Protein AF-A0A395JFG6-F1 (afdb_monomer_lite)

Sequence (184 aa):
MYKLLLFLLVIPVKSYACDVNIGRDQKEILIYMLRVDSEFSNDLHNRFWLPTKNCSFEERTSWSQQLLSTVPLNLEGQKAQWLSIRKSLEDRKIIFDPSYDKYLMKRAESLKSRGLPVDRLDKEKERLTDLIQSSLASEPIEISGKGVVIDMSIVDQVLNGIEASGKRLKMLLSPPKSLYAKGT

Structure (mmCIF, N/CA/C/O backbone):
data_AF-A0A395JFG6-F1
#
_entry.id   AF-A0A395JFG6-F1
#
loop_
_atom_site.group_PDB
_atom_site.id
_atom_site.type_symbol
_atom_site.label_atom_id
_atom_site.label_alt_id
_atom_site.label_comp_id
_atom_site.label_asym_id
_atom_site.label_entity_id
_atom_site.label_seq_id
_atom_site.pdbx_PDB_ins_code
_atom_site.Cartn_x
_atom_site.Cartn_y
_atom_site.Cartn_z
_atom_site.occupancy
_atom_site.B_iso_or_equiv
_atom_site.auth_seq_id
_atom_site.auth_comp_id
_atom_site.auth_asym_id
_atom_site.auth_atom_id
_atom_site.pdbx_PDB_model_num
ATOM 1 N N . MET A 1 1 ? -18.354 -9.383 -3.769 1.00 36.62 1 MET A N 1
ATOM 2 C CA . MET A 1 1 ? -16.957 -9.411 -3.289 1.00 36.62 1 MET A CA 1
ATOM 3 C C . MET A 1 1 ? -16.385 -8.002 -3.410 1.00 36.62 1 MET A C 1
ATOM 5 O O . MET A 1 1 ? -16.459 -7.424 -4.489 1.00 36.62 1 MET A O 1
ATOM 9 N N . TYR A 1 2 ? -15.995 -7.386 -2.295 1.00 38.34 2 TYR A N 1
ATOM 10 C CA . TYR A 1 2 ? -15.809 -5.935 -2.179 1.00 38.34 2 TYR A CA 1
ATOM 11 C C . TYR A 1 2 ? -14.494 -5.445 -2.816 1.00 38.34 2 TYR A C 1
ATOM 13 O O . TYR A 1 2 ? -13.425 -5.996 -2.568 1.00 38.34 2 TYR A O 1
ATOM 21 N N . LYS A 1 3 ? -14.571 -4.380 -3.630 1.00 43.00 3 LYS A N 1
ATOM 22 C CA . LYS A 1 3 ? -13.437 -3.681 -4.270 1.00 43.00 3 LYS A CA 1
ATOM 23 C C . LYS A 1 3 ? -12.713 -2.760 -3.266 1.00 43.00 3 LYS A C 1
ATOM 25 O O . LYS A 1 3 ? -12.632 -1.557 -3.488 1.00 43.00 3 LYS A O 1
ATOM 30 N N . LEU A 1 4 ? -12.229 -3.295 -2.145 1.00 42.59 4 LEU A N 1
ATOM 31 C CA . LEU A 1 4 ? -11.695 -2.481 -1.038 1.00 42.59 4 LEU A CA 1
ATOM 32 C C . LEU A 1 4 ? -10.228 -2.020 -1.211 1.00 42.59 4 LEU A C 1
ATOM 34 O O . LEU A 1 4 ? -9.718 -1.280 -0.381 1.00 42.59 4 LEU A O 1
ATOM 38 N N . LEU A 1 5 ? -9.541 -2.419 -2.287 1.00 45.38 5 LEU A N 1
ATOM 39 C CA . LEU A 1 5 ? -8.084 -2.243 -2.456 1.00 45.38 5 LEU A CA 1
ATOM 40 C C . LEU A 1 5 ? -7.649 -1.019 -3.288 1.00 45.38 5 LEU A C 1
ATOM 42 O O . LEU A 1 5 ? -6.491 -0.906 -3.679 1.00 45.38 5 LEU A O 1
ATOM 46 N N . LEU A 1 6 ? -8.558 -0.088 -3.581 1.00 42.97 6 LEU A N 1
ATOM 47 C CA . LEU A 1 6 ? -8.333 0.978 -4.565 1.00 42.97 6 LEU A CA 1
ATOM 48 C C . LEU A 1 6 ? -8.320 2.378 -3.949 1.00 42.97 6 LEU A C 1
ATOM 50 O O . LEU A 1 6 ? -9.017 3.277 -4.402 1.00 42.97 6 LEU A O 1
ATOM 54 N N . PHE A 1 7 ? -7.465 2.592 -2.953 1.00 41.38 7 PHE A N 1
ATOM 55 C CA . PHE A 1 7 ? -7.060 3.943 -2.585 1.00 41.38 7 PHE A CA 1
ATOM 56 C C . PHE A 1 7 ? -5.528 4.026 -2.557 1.00 41.38 7 PHE A C 1
ATOM 58 O O . PHE A 1 7 ? -4.861 3.269 -1.860 1.00 41.38 7 PHE A O 1
ATOM 65 N N . LEU A 1 8 ? -4.987 4.972 -3.336 1.00 38.06 8 LEU A N 1
ATOM 66 C CA . LEU A 1 8 ? -3.601 5.473 -3.298 1.00 38.06 8 LEU A CA 1
ATOM 67 C C . LEU A 1 8 ? -2.521 4.719 -4.102 1.00 38.06 8 LEU A C 1
ATOM 69 O O . LEU A 1 8 ? -1.475 4.356 -3.572 1.00 38.06 8 LEU A O 1
ATOM 73 N N . LEU A 1 9 ? -2.666 4.646 -5.429 1.00 39.38 9 LEU A N 1
ATOM 74 C CA . LEU A 1 9 ? -1.493 4.577 -6.318 1.00 39.38 9 LEU A CA 1
ATOM 75 C C . LEU A 1 9 ? -1.485 5.740 -7.303 1.00 39.38 9 LEU A C 1
ATOM 77 O O . LEU A 1 9 ? -1.810 5.606 -8.479 1.00 39.38 9 LEU A O 1
ATOM 81 N N . VAL A 1 10 ? -1.052 6.901 -6.817 1.00 34.56 10 VAL A N 1
ATOM 82 C CA . VAL A 1 10 ? -0.480 7.922 -7.695 1.00 34.56 10 VAL A CA 1
ATOM 83 C C . VAL A 1 10 ? 1.017 7.627 -7.749 1.00 34.56 10 VAL A C 1
ATOM 85 O O . VAL A 1 10 ? 1.737 7.891 -6.787 1.00 34.56 10 VAL A O 1
ATOM 88 N N . ILE A 1 11 ? 1.475 7.024 -8.848 1.00 40.12 11 ILE A N 1
ATOM 89 C CA . ILE A 1 11 ? 2.898 6.826 -9.156 1.00 40.12 1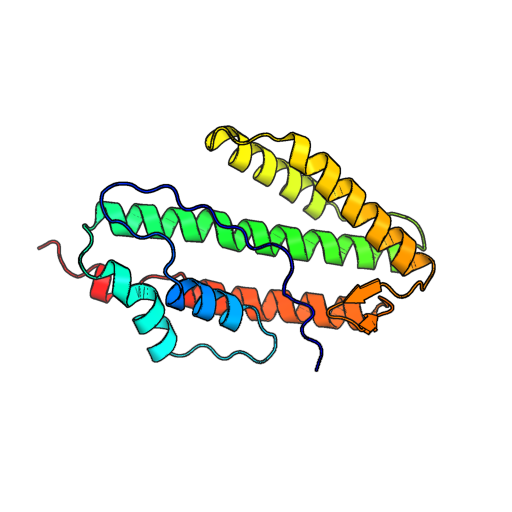1 ILE A CA 1
ATOM 90 C C . ILE A 1 11 ? 3.269 7.866 -10.221 1.00 40.12 11 ILE A C 1
ATOM 92 O O . ILE A 1 11 ? 3.025 7.629 -11.405 1.00 40.12 11 ILE A O 1
ATOM 96 N N . PRO A 1 12 ? 3.823 9.036 -9.855 1.00 34.25 12 PRO A N 1
ATOM 97 C CA . PRO A 1 12 ? 4.445 9.906 -10.840 1.00 34.25 12 PRO A CA 1
ATOM 98 C C . PRO A 1 12 ? 5.799 9.289 -11.204 1.00 34.25 12 PRO A C 1
ATOM 100 O O . PRO A 1 12 ? 6.691 9.253 -10.356 1.00 34.25 12 PRO A O 1
ATOM 103 N N . VAL A 1 13 ? 5.937 8.786 -12.429 1.00 36.50 13 VAL A N 1
ATOM 104 C CA . VAL A 1 13 ? 7.219 8.366 -13.019 1.00 36.50 13 VAL A CA 1
ATOM 105 C C . VAL A 1 13 ? 7.768 9.588 -13.754 1.00 36.50 13 VAL A C 1
ATOM 107 O O . VAL A 1 13 ? 7.080 10.139 -14.611 1.00 36.50 13 VAL A O 1
ATOM 110 N N . LYS A 1 14 ? 8.948 10.086 -13.363 1.00 34.91 14 LYS A N 1
ATOM 111 C CA . LYS A 1 14 ? 9.586 11.227 -14.043 1.00 34.91 14 LYS A CA 1
ATOM 112 C C . LYS A 1 14 ? 10.411 10.689 -15.216 1.00 34.91 14 LYS A C 1
ATOM 114 O O . LYS A 1 14 ? 11.211 9.773 -15.034 1.00 34.91 14 LYS A O 1
ATOM 119 N N . SER A 1 15 ? 10.159 11.257 -16.394 1.00 32.97 15 SER A N 1
ATOM 120 C CA . SER A 1 15 ? 10.703 10.852 -17.693 1.00 32.97 15 SER A CA 1
ATOM 121 C C . SER A 1 15 ? 12.187 11.192 -17.835 1.00 32.97 15 SER A C 1
ATOM 123 O O . SER A 1 15 ? 12.592 12.323 -17.566 1.00 32.97 15 SER A O 1
ATOM 125 N N . TYR A 1 16 ? 12.963 10.218 -18.312 1.00 36.09 16 TYR A N 1
ATOM 126 C CA . TYR A 1 16 ? 14.215 10.446 -19.025 1.00 36.09 16 TYR A CA 1
ATOM 127 C C . TYR A 1 16 ? 14.198 9.566 -20.290 1.00 36.09 16 TYR A C 1
ATOM 129 O O . TYR A 1 16 ? 14.091 8.347 -20.190 1.00 36.09 16 TYR A O 1
ATOM 137 N N . ALA A 1 17 ? 14.240 10.230 -21.452 1.00 40.28 17 ALA A N 1
ATOM 138 C CA . ALA A 1 17 ? 14.558 9.770 -22.818 1.00 40.28 17 ALA A CA 1
ATOM 139 C C . ALA A 1 17 ? 13.777 8.603 -23.485 1.00 40.28 17 ALA A C 1
ATOM 141 O O . ALA A 1 17 ? 13.758 8.533 -24.712 1.00 40.28 17 ALA A O 1
ATOM 142 N N . CYS A 1 18 ? 12.974 7.831 -22.756 1.00 43.66 18 CYS A N 1
ATOM 143 C CA . CYS A 1 18 ? 11.893 7.005 -23.304 1.00 43.66 18 CYS A CA 1
ATOM 144 C C . CYS A 1 18 ? 10.598 7.517 -22.654 1.00 43.66 18 CYS A C 1
ATOM 146 O O . CYS A 1 18 ? 10.537 7.600 -21.426 1.00 43.66 18 CYS A O 1
ATOM 148 N N . ASP A 1 19 ? 9.579 7.907 -23.428 1.00 43.94 19 ASP A N 1
ATOM 149 C CA . ASP A 1 19 ? 8.314 8.464 -22.906 1.00 43.94 19 ASP A CA 1
ATOM 150 C C . ASP A 1 19 ? 7.438 7.370 -22.258 1.00 43.94 19 ASP A C 1
ATOM 152 O O . ASP A 1 19 ? 6.279 7.148 -22.600 1.00 43.94 19 ASP A O 1
ATOM 156 N N . VAL A 1 20 ? 8.015 6.619 -21.317 1.00 49.66 20 VAL A N 1
ATOM 157 C CA . VAL A 1 20 ? 7.346 5.584 -20.530 1.00 49.66 20 VAL A CA 1
ATOM 158 C C . VAL A 1 20 ? 6.734 6.245 -19.299 1.00 49.66 20 VAL A C 1
ATOM 160 O O . VAL A 1 20 ? 7.018 5.906 -18.147 1.00 49.66 20 VAL A O 1
ATOM 163 N N . ASN A 1 21 ? 5.828 7.193 -19.541 1.00 56.88 21 ASN A N 1
ATOM 164 C CA . ASN A 1 21 ? 4.702 7.323 -18.628 1.00 56.88 21 ASN A CA 1
ATOM 165 C C . ASN A 1 21 ? 4.066 5.936 -18.523 1.00 56.88 21 ASN A C 1
ATOM 167 O O . ASN A 1 21 ? 3.864 5.299 -19.554 1.00 56.88 21 ASN A O 1
ATOM 171 N N . ILE A 1 22 ? 3.766 5.451 -17.307 1.00 63.84 22 ILE A N 1
ATOM 172 C CA . ILE A 1 22 ? 3.031 4.186 -17.159 1.00 63.84 22 ILE A CA 1
ATOM 1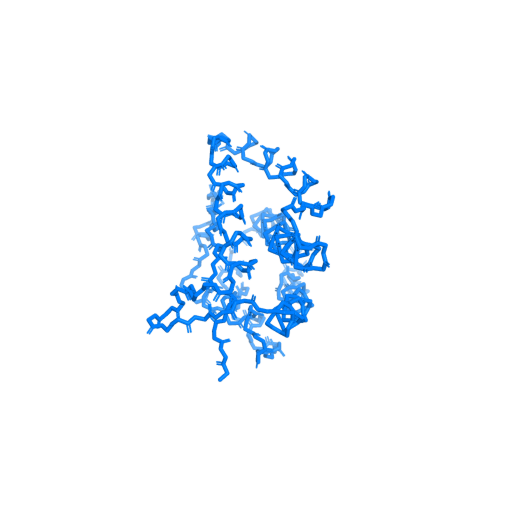73 C C . ILE A 1 22 ? 1.771 4.322 -18.017 1.00 63.84 22 ILE A C 1
ATOM 175 O O . ILE A 1 22 ? 0.881 5.127 -17.701 1.00 63.84 22 ILE A O 1
ATOM 179 N N . GLY A 1 23 ? 1.753 3.587 -19.131 1.00 69.62 23 GLY A N 1
ATOM 180 C CA . GLY A 1 23 ? 0.690 3.659 -20.116 1.00 69.62 23 GLY A CA 1
ATOM 181 C C . GLY A 1 23 ? -0.622 3.238 -19.475 1.00 69.62 23 GLY A C 1
ATOM 182 O O . GLY A 1 23 ? -0.632 2.601 -18.416 1.00 69.62 23 GLY A O 1
ATOM 183 N N . ARG A 1 24 ? -1.745 3.584 -20.105 1.00 75.94 24 ARG A N 1
ATOM 184 C CA . ARG A 1 24 ? -3.066 3.172 -19.618 1.00 75.94 24 ARG A CA 1
ATOM 185 C C . ARG A 1 24 ? -3.104 1.666 -19.330 1.00 75.94 24 ARG A C 1
ATOM 187 O O . ARG A 1 24 ? -3.430 1.283 -18.213 1.00 75.94 24 ARG A O 1
ATOM 194 N N . ASP A 1 25 ? -2.631 0.854 -20.268 1.00 80.25 25 ASP A N 1
ATOM 195 C CA . ASP A 1 25 ? -2.586 -0.604 -20.142 1.00 80.25 25 ASP A CA 1
ATOM 196 C C . ASP A 1 25 ? -1.710 -1.074 -18.973 1.00 80.25 25 ASP A C 1
ATOM 198 O O . ASP A 1 25 ? -2.104 -1.946 -18.205 1.00 80.25 25 ASP A O 1
ATOM 202 N N . GLN A 1 26 ? -0.536 -0.469 -18.773 1.00 83.12 26 GLN A N 1
ATOM 203 C CA . GLN A 1 26 ? 0.345 -0.814 -17.652 1.00 83.12 26 GLN A CA 1
ATOM 204 C C . GLN A 1 26 ? -0.278 -0.426 -16.302 1.00 83.12 26 GLN A C 1
ATOM 206 O O . GLN A 1 26 ? -0.147 -1.172 -15.330 1.00 83.12 26 GLN A O 1
ATOM 211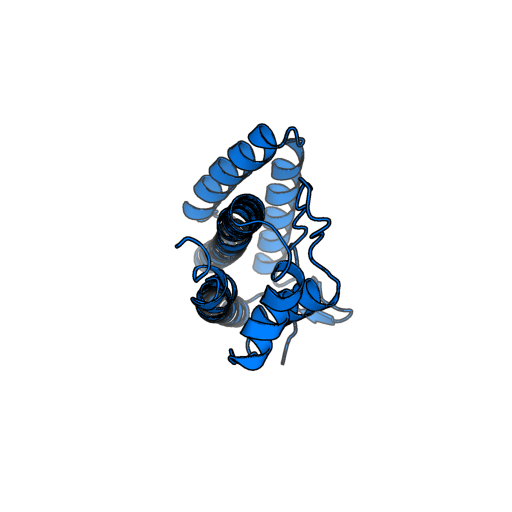 N N . LYS A 1 27 ? -0.994 0.708 -16.234 1.00 80.62 27 LYS A N 1
ATOM 212 C CA . LYS A 1 27 ? -1.765 1.108 -15.045 1.00 80.62 27 LYS A CA 1
ATOM 213 C C . LYS A 1 27 ? -2.913 0.140 -14.789 1.00 80.62 27 LYS A C 1
ATOM 215 O O . LYS A 1 27 ? -3.120 -0.251 -13.646 1.00 80.62 27 LYS A O 1
ATOM 220 N N . GLU A 1 28 ? -3.633 -0.264 -15.830 1.00 84.12 28 GLU A N 1
ATOM 221 C CA . GLU A 1 28 ? -4.728 -1.230 -15.726 1.00 84.12 28 GLU A CA 1
ATOM 222 C C . GLU A 1 28 ? -4.226 -2.597 -15.245 1.00 84.12 28 GLU A C 1
ATOM 224 O O . GLU A 1 28 ? -4.843 -3.181 -14.357 1.00 84.12 28 GLU A O 1
ATOM 229 N N . ILE A 1 29 ? -3.068 -3.063 -15.729 1.00 88.75 29 ILE A N 1
ATOM 230 C CA . ILE A 1 29 ? -2.434 -4.304 -15.256 1.00 88.75 29 ILE A CA 1
ATOM 231 C C . ILE A 1 29 ? -1.987 -4.176 -13.790 1.00 88.75 29 ILE A C 1
ATOM 233 O O . ILE A 1 29 ? -2.240 -5.085 -13.000 1.00 88.75 29 ILE A O 1
ATOM 237 N N . LEU A 1 30 ? -1.386 -3.048 -13.389 1.00 85.25 30 LEU A N 1
ATOM 238 C CA . LEU A 1 30 ? -1.035 -2.797 -11.982 1.00 85.25 30 LEU A CA 1
ATOM 239 C C . LEU A 1 30 ? -2.273 -2.801 -11.080 1.00 85.25 30 LEU A C 1
ATOM 241 O O . LEU A 1 30 ? -2.270 -3.455 -10.041 1.00 85.25 30 LEU A O 1
ATOM 245 N N . ILE A 1 31 ? -3.342 -2.112 -11.490 1.00 82.56 31 ILE A N 1
ATOM 246 C CA . ILE A 1 31 ? -4.615 -2.079 -10.760 1.00 82.56 31 ILE A CA 1
ATOM 247 C C . ILE A 1 31 ? -5.240 -3.473 -10.694 1.00 82.56 31 ILE A C 1
ATOM 249 O O . ILE A 1 31 ? -5.794 -3.851 -9.663 1.00 82.56 31 ILE A O 1
ATOM 253 N N . TYR A 1 32 ? -5.155 -4.245 -11.777 1.00 84.94 32 TYR A N 1
ATOM 254 C CA . TYR A 1 32 ? -5.633 -5.618 -11.808 1.00 84.94 32 TYR A CA 1
ATOM 255 C C . TYR A 1 32 ? -4.868 -6.490 -10.800 1.00 84.94 32 TYR A C 1
ATOM 257 O O . TYR A 1 32 ? -5.519 -7.140 -9.990 1.00 84.94 32 TYR A O 1
ATOM 265 N N . MET A 1 33 ? -3.531 -6.416 -10.739 1.00 87.44 33 MET A N 1
ATOM 266 C CA . MET A 1 33 ? -2.705 -7.185 -9.783 1.00 87.44 33 MET A CA 1
ATOM 267 C C . MET A 1 33 ? -2.978 -6.888 -8.299 1.00 87.44 33 MET A C 1
ATOM 269 O O . MET A 1 33 ? -2.643 -7.707 -7.436 1.00 87.44 33 MET A O 1
ATOM 273 N N . LEU A 1 34 ? -3.576 -5.732 -7.995 1.00 81.69 34 LEU A N 1
ATOM 274 C CA . LEU A 1 34 ? -3.982 -5.344 -6.639 1.00 81.69 34 LEU A CA 1
ATOM 275 C C . LEU A 1 34 ? -5.318 -5.947 -6.210 1.00 81.69 34 LEU A C 1
ATOM 277 O O . LEU A 1 34 ? -5.698 -5.817 -5.051 1.00 81.69 34 LEU A O 1
ATOM 281 N N . ARG A 1 35 ? -6.075 -6.563 -7.121 1.00 79.31 35 ARG A N 1
ATOM 282 C CA . ARG A 1 35 ? -7.350 -7.186 -6.760 1.00 79.31 35 ARG A CA 1
ATOM 283 C C . ARG A 1 35 ? -7.107 -8.521 -6.076 1.00 79.31 35 ARG A C 1
ATOM 285 O O . ARG A 1 35 ? -6.227 -9.275 -6.490 1.00 79.31 35 ARG A O 1
ATOM 292 N N . VAL A 1 36 ? -7.919 -8.838 -5.070 1.00 73.25 36 VAL A N 1
ATOM 293 C CA . VAL A 1 36 ? -7.820 -10.094 -4.305 1.00 73.25 36 VAL A CA 1
ATOM 294 C C . VAL A 1 36 ? -7.901 -11.320 -5.222 1.00 73.25 36 VAL A C 1
ATOM 296 O O . VAL A 1 36 ? -7.106 -12.242 -5.062 1.00 73.25 36 VAL A O 1
ATOM 299 N N . ASP A 1 37 ? -8.788 -11.273 -6.215 1.00 76.94 37 ASP A N 1
ATOM 300 C CA . ASP A 1 37 ? -9.119 -12.330 -7.180 1.00 76.94 37 ASP A CA 1
ATOM 301 C C . ASP A 1 37 ? -8.238 -12.342 -8.440 1.00 76.94 37 ASP A C 1
ATOM 303 O O . ASP A 1 37 ? -8.520 -13.073 -9.386 1.00 76.94 37 ASP A O 1
ATOM 307 N N . SER A 1 38 ? -7.187 -11.522 -8.496 1.00 82.88 38 SER A N 1
ATOM 308 C CA . SER A 1 38 ? -6.309 -11.495 -9.665 1.00 82.88 38 SER A CA 1
ATOM 309 C C . SER A 1 38 ? -5.317 -12.652 -9.685 1.00 82.88 38 SER A C 1
ATOM 311 O O . SER A 1 38 ? -4.780 -13.067 -8.651 1.00 82.88 38 SER A O 1
ATOM 313 N N . GLU A 1 39 ? -5.017 -13.113 -10.897 1.00 89.25 39 GLU A N 1
ATOM 314 C CA . GLU A 1 39 ? -4.029 -14.151 -11.166 1.00 89.25 39 GLU A CA 1
ATOM 315 C C . GLU A 1 39 ? -2.872 -13.584 -11.982 1.00 89.25 39 GLU A C 1
ATOM 317 O O . GLU A 1 39 ? -3.058 -12.810 -12.923 1.00 89.25 39 GLU A O 1
ATOM 322 N N . PHE A 1 40 ? -1.652 -13.978 -11.622 1.00 90.69 40 PHE A N 1
ATOM 323 C CA . PHE A 1 40 ? -0.479 -13.659 -12.421 1.00 90.69 40 PHE A CA 1
ATOM 324 C C . PHE A 1 40 ? -0.412 -14.583 -13.643 1.00 90.69 40 PHE A C 1
ATOM 326 O O . PHE A 1 40 ? -0.554 -15.797 -13.512 1.00 90.69 40 PHE A O 1
ATOM 333 N N . SER A 1 41 ? -0.108 -14.025 -14.815 1.00 93.00 41 SER A N 1
ATOM 334 C CA . SER A 1 41 ? 0.162 -14.800 -16.026 1.00 93.00 41 SER A CA 1
ATOM 335 C C . SER A 1 41 ? 1.337 -14.220 -16.812 1.00 93.00 41 SER A C 1
ATOM 337 O O . SER A 1 41 ? 1.613 -13.017 -16.764 1.00 93.00 41 SER A O 1
ATOM 339 N N . ASN A 1 42 ? 2.012 -15.077 -17.583 1.00 89.75 42 ASN A N 1
ATOM 340 C CA . ASN A 1 42 ? 3.104 -14.648 -18.461 1.00 89.75 42 ASN A CA 1
ATOM 341 C C . ASN A 1 42 ? 2.625 -13.678 -19.554 1.00 89.75 42 ASN A C 1
ATOM 343 O O . ASN A 1 42 ? 3.388 -12.813 -19.973 1.00 89.75 42 ASN A O 1
ATOM 347 N N . ASP A 1 43 ? 1.368 -13.783 -20.000 1.00 91.25 43 ASP A N 1
ATOM 348 C CA . ASP A 1 43 ? 0.783 -12.830 -20.951 1.00 91.25 43 ASP A CA 1
ATOM 349 C C . ASP A 1 43 ? 0.701 -11.420 -20.349 1.00 91.25 43 ASP A C 1
ATOM 351 O O . ASP A 1 43 ? 1.222 -10.466 -20.927 1.00 91.25 43 ASP A O 1
ATOM 355 N N . LEU A 1 44 ? 0.143 -11.296 -19.139 1.00 91.94 44 LEU A N 1
ATOM 356 C CA . LEU A 1 44 ? 0.058 -10.016 -18.430 1.00 91.94 44 LEU A CA 1
ATOM 357 C C . LEU A 1 44 ? 1.442 -9.430 -18.154 1.00 91.94 44 LEU A C 1
ATOM 359 O O . LEU A 1 44 ? 1.643 -8.224 -18.294 1.00 91.94 44 LEU A O 1
ATOM 363 N N . HIS A 1 45 ? 2.406 -10.284 -17.807 1.00 91.56 45 HIS A N 1
ATOM 364 C CA . HIS A 1 45 ? 3.793 -9.882 -17.611 1.00 91.56 45 HIS A CA 1
ATOM 365 C C . HIS A 1 45 ? 4.417 -9.320 -18.890 1.00 91.56 45 HIS A C 1
ATOM 367 O O . HIS A 1 45 ? 4.936 -8.205 -18.885 1.00 91.56 45 HIS A O 1
ATOM 373 N N . ASN A 1 46 ? 4.290 -10.030 -20.011 1.00 89.00 46 ASN A N 1
ATOM 374 C CA . ASN A 1 46 ? 4.801 -9.567 -21.299 1.00 89.00 46 ASN A CA 1
ATOM 375 C C . ASN A 1 46 ? 4.129 -8.265 -21.744 1.00 89.00 46 ASN A C 1
ATOM 377 O O . ASN A 1 46 ? 4.817 -7.341 -22.176 1.00 89.00 46 ASN A O 1
ATOM 381 N N . ARG A 1 47 ? 2.805 -8.156 -21.590 1.00 89.00 47 ARG A N 1
ATOM 382 C CA . ARG A 1 47 ? 2.045 -6.938 -21.910 1.00 89.00 47 ARG A CA 1
ATOM 383 C C . ARG A 1 47 ? 2.467 -5.752 -21.052 1.00 89.00 47 ARG A C 1
ATOM 385 O O . ARG A 1 47 ? 2.587 -4.645 -21.569 1.00 89.00 47 ARG A O 1
ATOM 392 N N . PHE A 1 48 ? 2.740 -5.978 -19.769 1.00 89.56 48 PHE A N 1
ATOM 393 C CA . PHE A 1 48 ? 3.219 -4.933 -18.871 1.00 89.56 48 PHE A CA 1
ATOM 394 C C . PHE A 1 48 ? 4.586 -4.385 -19.299 1.00 89.56 48 PHE A C 1
ATOM 396 O O . PHE A 1 48 ? 4.805 -3.176 -19.254 1.00 89.56 48 PHE A O 1
ATOM 403 N N . TRP A 1 49 ? 5.494 -5.248 -19.755 1.00 86.69 49 TRP A N 1
ATOM 404 C CA . TRP A 1 49 ? 6.841 -4.841 -20.163 1.00 86.69 49 TRP A CA 1
ATOM 405 C C . TRP A 1 49 ? 6.961 -4.430 -21.636 1.00 86.69 49 TRP A C 1
ATOM 407 O O . TRP A 1 49 ? 7.936 -3.763 -21.993 1.00 86.69 49 TRP A O 1
ATOM 417 N N . LEU A 1 50 ? 5.981 -4.762 -22.483 1.00 85.50 50 LEU A N 1
ATOM 418 C CA . LEU A 1 50 ? 5.988 -4.489 -23.926 1.00 85.50 50 LEU A CA 1
ATOM 419 C C . LEU A 1 50 ? 6.342 -3.034 -24.290 1.00 85.50 50 LEU A C 1
ATOM 421 O O . LEU A 1 50 ? 7.185 -2.859 -25.174 1.00 85.50 50 LEU A O 1
ATOM 425 N N . PRO A 1 51 ? 5.810 -1.995 -23.610 1.00 81.94 51 PRO A N 1
ATOM 426 C CA . PRO A 1 51 ? 6.144 -0.605 -23.933 1.00 81.94 51 PRO A CA 1
ATOM 427 C C . PRO A 1 51 ? 7.631 -0.267 -23.761 1.00 81.94 51 PRO A C 1
ATOM 429 O O . PRO A 1 51 ? 8.134 0.652 -24.395 1.00 81.94 51 PRO A O 1
ATOM 432 N N . THR A 1 52 ? 8.362 -1.033 -22.945 1.00 79.50 52 THR A N 1
ATOM 433 C CA . THR A 1 52 ? 9.791 -0.805 -22.662 1.00 79.50 52 THR A CA 1
ATOM 434 C C . THR A 1 52 ? 10.739 -1.567 -23.596 1.00 79.50 52 THR A C 1
ATOM 436 O O . THR A 1 52 ? 11.964 -1.460 -23.478 1.00 79.50 52 THR A O 1
ATOM 439 N N . LYS A 1 53 ? 10.195 -2.340 -24.549 1.00 79.19 53 LYS A N 1
ATOM 440 C CA . LYS A 1 53 ? 10.974 -3.203 -25.452 1.00 79.19 53 LYS A CA 1
ATOM 441 C C . LYS A 1 53 ? 11.998 -2.425 -26.286 1.00 79.19 53 LYS A C 1
ATOM 443 O O . LYS A 1 53 ? 13.083 -2.943 -26.532 1.00 79.19 53 LYS A O 1
ATOM 448 N N . ASN A 1 54 ? 11.663 -1.197 -26.682 1.00 79.69 54 ASN A N 1
ATOM 449 C CA . ASN A 1 54 ? 12.505 -0.364 -27.545 1.00 79.69 54 ASN A CA 1
ATOM 450 C C . ASN A 1 54 ? 13.369 0.652 -26.779 1.00 79.69 54 ASN A C 1
ATOM 452 O O . ASN A 1 54 ? 14.180 1.321 -27.409 1.00 79.69 54 ASN A O 1
ATOM 456 N N . CYS A 1 55 ? 13.223 0.770 -25.455 1.00 79.88 55 CYS A N 1
ATOM 457 C CA . CYS A 1 55 ? 14.061 1.674 -24.665 1.00 79.88 55 CYS A CA 1
ATOM 458 C C . CYS A 1 55 ? 15.515 1.158 -24.587 1.00 79.88 55 CYS A C 1
ATOM 460 O O . CYS A 1 55 ? 15.803 -0.012 -24.873 1.00 79.88 55 CYS A O 1
ATOM 462 N N . SER A 1 56 ? 16.449 2.005 -24.171 1.00 81.44 56 SER A N 1
ATOM 463 C CA . SER A 1 56 ? 17.822 1.612 -23.864 1.00 81.44 56 SER A CA 1
ATOM 464 C C . SER A 1 56 ? 17.887 0.732 -22.604 1.00 81.44 56 SER A C 1
ATOM 466 O O . SER A 1 56 ? 16.931 0.615 -21.828 1.00 81.44 56 SER A O 1
ATOM 468 N N . PHE A 1 57 ? 19.027 0.071 -22.390 1.00 79.38 57 PHE A N 1
ATOM 469 C CA . PHE A 1 57 ? 19.262 -0.710 -21.172 1.00 79.38 57 PHE A CA 1
ATOM 470 C C . PHE A 1 57 ? 19.218 0.165 -19.907 1.00 79.38 57 PHE A C 1
ATOM 472 O O . PHE A 1 57 ? 18.619 -0.224 -18.900 1.00 79.38 57 PHE A O 1
ATOM 479 N N . GLU A 1 58 ? 19.811 1.356 -19.974 1.00 79.62 58 GLU A N 1
ATOM 480 C CA . GLU A 1 58 ? 19.849 2.328 -18.879 1.00 79.62 58 GLU A CA 1
ATOM 481 C C . GLU A 1 58 ? 18.443 2.837 -18.540 1.00 79.62 58 GLU A C 1
ATOM 483 O O . GLU A 1 58 ? 18.051 2.859 -17.373 1.00 79.62 58 GLU A O 1
ATOM 488 N N . GLU A 1 59 ? 17.640 3.146 -19.561 1.00 78.12 59 GLU A N 1
ATOM 489 C CA . GLU A 1 59 ? 16.252 3.592 -19.404 1.00 78.12 59 GLU A CA 1
ATOM 490 C C . GLU A 1 59 ? 15.375 2.510 -18.769 1.00 78.12 59 GLU A C 1
ATOM 492 O O . GLU A 1 59 ? 14.650 2.782 -17.809 1.00 78.12 59 GLU A O 1
ATOM 497 N N . ARG A 1 60 ? 15.476 1.259 -19.243 1.00 76.75 60 ARG A N 1
ATOM 498 C CA . ARG A 1 60 ? 14.759 0.120 -18.642 1.00 76.75 60 ARG A CA 1
ATOM 499 C C . ARG A 1 60 ? 15.148 -0.097 -17.185 1.00 76.75 60 ARG A C 1
ATOM 501 O O . ARG A 1 60 ? 14.279 -0.349 -16.350 1.00 76.75 60 ARG A O 1
ATOM 508 N N . THR A 1 61 ? 16.440 -0.003 -16.885 1.00 77.12 61 THR A N 1
ATOM 509 C CA . THR A 1 61 ? 16.964 -0.190 -15.528 1.00 77.12 61 THR A CA 1
ATOM 510 C C . THR A 1 61 ? 16.450 0.903 -14.597 1.00 77.12 61 THR A C 1
ATOM 512 O O . THR A 1 61 ? 15.907 0.590 -13.537 1.00 77.12 61 THR A O 1
ATOM 515 N N . SER A 1 62 ? 16.526 2.166 -15.021 1.00 77.50 62 SER A N 1
ATOM 516 C CA . SER A 1 62 ? 15.984 3.308 -14.280 1.00 77.50 62 SER A CA 1
ATOM 517 C C . SER A 1 62 ? 14.477 3.162 -14.038 1.00 77.50 62 SER A C 1
ATOM 519 O O . SER A 1 62 ? 14.013 3.277 -12.902 1.00 77.50 62 SER A O 1
ATOM 521 N N . TRP A 1 63 ? 13.704 2.805 -15.069 1.00 76.56 63 TRP A N 1
ATOM 522 C CA . TRP A 1 63 ? 12.259 2.595 -14.948 1.00 76.56 63 TRP A CA 1
ATOM 523 C C . TRP A 1 63 ? 11.909 1.458 -13.979 1.00 76.56 63 TRP A C 1
ATOM 525 O O . TRP A 1 63 ? 11.070 1.623 -13.089 1.00 76.56 63 TRP A O 1
ATOM 535 N N . SER A 1 64 ? 12.604 0.322 -14.093 1.00 78.12 64 SER A N 1
ATOM 536 C CA . SER A 1 64 ? 12.440 -0.809 -13.178 1.00 78.12 64 SER A CA 1
ATOM 537 C C . SER A 1 64 ? 12.762 -0.412 -11.737 1.00 78.12 64 SER A C 1
ATOM 539 O O . SER A 1 64 ? 12.010 -0.761 -10.830 1.00 78.12 64 SER A O 1
ATOM 541 N N . GLN A 1 65 ? 13.841 0.339 -11.504 1.00 77.12 65 GLN A N 1
ATOM 542 C CA . GLN A 1 65 ? 14.214 0.818 -10.169 1.00 77.12 65 GLN A CA 1
ATOM 543 C C . GLN A 1 65 ? 13.168 1.781 -9.587 1.00 77.12 65 GLN A C 1
ATOM 545 O O . GLN A 1 65 ? 12.852 1.704 -8.397 1.00 77.12 65 GLN A O 1
ATOM 550 N N . GLN A 1 66 ? 12.566 2.649 -10.405 1.00 76.50 66 GLN A N 1
ATOM 551 C CA . GLN A 1 66 ? 11.483 3.538 -9.964 1.00 76.50 66 GLN A CA 1
ATOM 552 C C . GLN A 1 66 ? 10.227 2.760 -9.542 1.00 76.50 66 GLN A C 1
ATOM 554 O O . GLN A 1 66 ? 9.626 3.058 -8.505 1.00 76.50 66 GLN A O 1
ATOM 559 N N . LEU A 1 67 ? 9.842 1.730 -10.300 1.00 78.75 67 LEU A N 1
ATOM 560 C CA . LEU A 1 67 ? 8.713 0.870 -9.934 1.00 78.75 67 LEU A CA 1
ATOM 561 C C . LEU A 1 67 ? 8.996 0.052 -8.672 1.00 78.75 67 LEU A C 1
ATOM 563 O O . LEU A 1 67 ? 8.156 0.008 -7.772 1.00 78.75 67 LEU A O 1
ATOM 567 N N . LEU A 1 68 ? 10.186 -0.548 -8.589 1.00 77.94 68 LEU A N 1
ATOM 568 C CA . LEU A 1 68 ? 10.619 -1.360 -7.451 1.00 77.94 68 LEU A CA 1
ATOM 569 C C . LEU A 1 68 ? 10.822 -0.538 -6.173 1.00 77.94 68 LEU A C 1
ATOM 571 O O . LEU A 1 68 ? 10.716 -1.088 -5.084 1.00 77.94 68 LEU A O 1
ATOM 575 N N . SER A 1 69 ? 11.074 0.767 -6.277 1.00 74.19 69 SER A N 1
ATOM 576 C CA . SER A 1 69 ? 11.143 1.656 -5.110 1.00 74.19 69 SER A CA 1
ATOM 577 C C . SER A 1 69 ? 9.775 2.207 -4.701 1.00 74.19 69 SER A C 1
ATOM 579 O O . SER A 1 69 ? 9.527 2.411 -3.515 1.00 74.19 69 SER A O 1
ATOM 581 N N . THR A 1 70 ? 8.860 2.423 -5.652 1.00 76.69 70 THR A N 1
ATOM 582 C CA . THR A 1 70 ? 7.578 3.085 -5.361 1.00 76.69 70 THR A CA 1
ATOM 583 C C . THR A 1 70 ? 6.469 2.109 -4.978 1.00 76.69 70 THR A C 1
ATOM 585 O O . THR A 1 70 ? 5.743 2.351 -4.012 1.00 76.69 70 THR A O 1
ATOM 588 N N . VAL A 1 71 ? 6.299 1.016 -5.728 1.00 80.31 71 VAL A N 1
ATOM 589 C CA . VAL A 1 71 ? 5.170 0.094 -5.522 1.00 80.31 71 VAL A CA 1
ATOM 590 C C . VAL A 1 71 ? 5.268 -0.635 -4.178 1.00 80.31 71 VAL A C 1
ATOM 592 O O . VAL A 1 71 ? 4.277 -0.610 -3.444 1.00 80.31 71 VAL A O 1
ATOM 595 N N . PRO A 1 72 ? 6.424 -1.214 -3.786 1.00 82.81 72 PRO A N 1
ATOM 596 C CA . PRO A 1 72 ? 6.551 -1.853 -2.479 1.00 82.81 72 PRO A CA 1
ATOM 597 C C . PRO A 1 72 ? 6.333 -0.880 -1.323 1.00 82.81 72 PRO A C 1
ATOM 599 O O . PRO A 1 72 ? 5.632 -1.226 -0.381 1.00 82.81 72 PRO A O 1
ATOM 602 N N . LEU A 1 73 ? 6.840 0.355 -1.422 1.00 84.50 73 LEU A N 1
ATOM 603 C CA . LEU A 1 73 ? 6.645 1.367 -0.382 1.00 84.50 73 LEU A CA 1
ATOM 604 C C . LEU A 1 73 ? 5.159 1.698 -0.172 1.00 84.50 73 LEU A C 1
ATOM 606 O O . LEU A 1 73 ? 4.714 1.826 0.965 1.00 84.50 73 LEU A O 1
ATOM 610 N N . ASN A 1 74 ? 4.378 1.808 -1.250 1.00 83.62 74 ASN A N 1
ATOM 611 C CA . ASN A 1 74 ? 2.941 2.068 -1.140 1.00 83.62 74 ASN A CA 1
ATOM 612 C C . ASN A 1 74 ? 2.184 0.866 -0.539 1.00 83.62 74 ASN A C 1
ATOM 614 O O . ASN A 1 74 ? 1.286 1.065 0.277 1.00 83.62 74 ASN A O 1
ATOM 618 N N . LEU A 1 75 ? 2.558 -0.372 -0.891 1.00 85.94 75 LEU A N 1
ATOM 619 C CA . LEU A 1 75 ? 1.988 -1.576 -0.267 1.00 85.94 75 LEU A CA 1
ATOM 620 C C . LEU A 1 75 ? 2.354 -1.691 1.219 1.00 85.94 75 LEU A C 1
ATOM 622 O O . LEU A 1 75 ? 1.503 -2.055 2.028 1.00 85.94 75 LEU A O 1
ATOM 626 N N . GLU A 1 76 ? 3.601 -1.374 1.584 1.00 89.56 76 GLU A N 1
ATOM 627 C CA . GLU A 1 76 ? 4.042 -1.297 2.982 1.00 89.56 76 GLU A CA 1
ATOM 628 C C . GLU A 1 76 ? 3.207 -0.274 3.759 1.00 89.56 76 GLU A C 1
ATOM 630 O O . GLU A 1 76 ? 2.748 -0.580 4.858 1.00 89.56 76 GLU A O 1
ATOM 635 N N . GLY A 1 77 ? 2.949 0.897 3.168 1.00 90.06 77 GLY A N 1
ATOM 636 C CA . GLY A 1 77 ? 2.094 1.930 3.752 1.00 90.06 77 GLY A CA 1
ATOM 637 C C . GLY A 1 77 ? 0.664 1.460 3.986 1.00 90.06 77 GLY A C 1
ATOM 638 O O . GLY A 1 77 ? 0.168 1.561 5.106 1.00 90.06 77 GLY A O 1
ATOM 639 N N . GLN A 1 78 ? 0.026 0.863 2.974 1.00 89.81 78 GLN A N 1
ATOM 640 C CA . GLN A 1 78 ? -1.313 0.286 3.136 1.00 89.81 78 GLN A CA 1
ATOM 641 C C . GLN A 1 78 ? -1.327 -0.780 4.237 1.00 89.81 78 GLN A C 1
ATOM 643 O O . GLN A 1 78 ? -2.179 -0.742 5.121 1.00 89.81 78 GLN A O 1
ATOM 648 N N . LYS A 1 79 ? -0.353 -1.699 4.241 1.00 93.25 79 LYS A N 1
ATOM 649 C CA . LYS A 1 79 ? -0.248 -2.724 5.285 1.00 93.25 79 LYS A CA 1
ATOM 650 C C . LYS A 1 79 ? -0.150 -2.093 6.675 1.00 93.25 79 LYS A C 1
ATOM 652 O O . LYS A 1 79 ? -0.867 -2.508 7.578 1.00 93.25 79 LYS A O 1
ATOM 657 N N . ALA A 1 80 ? 0.703 -1.087 6.843 1.00 95.25 80 ALA A N 1
ATOM 658 C CA . ALA A 1 80 ? 0.902 -0.410 8.118 1.00 95.25 80 ALA A CA 1
ATOM 659 C C . ALA A 1 80 ? -0.349 0.350 8.604 1.00 95.25 80 ALA A C 1
ATOM 661 O O . ALA A 1 80 ? -0.659 0.325 9.797 1.00 95.25 80 ALA A O 1
ATOM 662 N N . GLN A 1 81 ? -1.103 0.969 7.688 1.00 94.81 81 GLN A N 1
ATOM 663 C CA . GLN A 1 81 ? -2.395 1.595 7.990 1.00 94.81 81 GLN A CA 1
ATOM 664 C C . GLN A 1 81 ? -3.398 0.557 8.517 1.00 94.81 81 GLN A C 1
ATOM 666 O O . GLN A 1 81 ? -3.941 0.725 9.606 1.00 94.81 81 GLN A O 1
ATOM 671 N N . TRP A 1 82 ? -3.580 -0.563 7.810 1.00 95.25 82 TRP A N 1
ATOM 672 C CA . TRP A 1 82 ? -4.511 -1.621 8.225 1.00 95.25 82 TRP A CA 1
ATOM 673 C C . TRP A 1 82 ? -4.086 -2.331 9.516 1.00 95.25 82 TRP A C 1
ATOM 675 O O . TRP A 1 82 ? -4.936 -2.677 10.332 1.00 95.25 82 TRP A O 1
ATOM 685 N N . LEU A 1 83 ? -2.780 -2.482 9.760 1.00 97.44 83 LEU A N 1
ATOM 686 C CA . LEU A 1 83 ? -2.264 -2.961 11.046 1.00 97.44 83 LEU A CA 1
ATOM 687 C C . LEU A 1 83 ? -2.559 -1.984 12.194 1.00 97.44 83 LEU A C 1
ATOM 689 O O . LEU A 1 83 ? -2.837 -2.428 13.306 1.00 97.44 83 LEU A O 1
ATOM 693 N N . SER A 1 84 ? -2.526 -0.675 11.931 1.00 97.69 84 SER A N 1
ATOM 694 C CA . SER A 1 84 ? -2.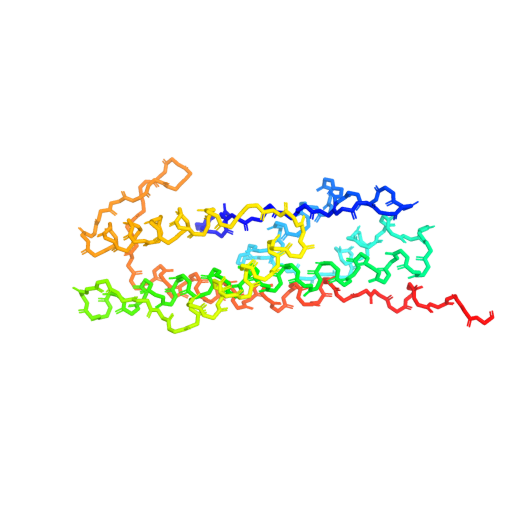893 0.355 12.913 1.00 97.69 84 SER A CA 1
ATOM 695 C C . SER A 1 84 ? -4.386 0.306 13.241 1.00 97.69 84 SER A C 1
ATOM 697 O O . SER A 1 84 ? -4.759 0.337 14.412 1.00 97.69 84 SER A O 1
ATOM 699 N N . ILE A 1 85 ? -5.243 0.141 12.225 1.00 96.75 85 ILE A N 1
ATOM 700 C CA . ILE A 1 85 ? -6.686 -0.072 12.423 1.00 96.75 85 ILE A CA 1
ATOM 701 C C . ILE A 1 85 ? -6.920 -1.325 13.268 1.00 96.75 85 ILE A C 1
ATOM 703 O O . ILE A 1 85 ? -7.638 -1.252 14.261 1.00 96.75 85 ILE A O 1
ATOM 707 N N . ARG A 1 86 ? -6.258 -2.443 12.936 1.00 97.69 86 ARG A N 1
ATOM 708 C CA . ARG A 1 86 ? -6.362 -3.694 13.699 1.00 97.69 86 ARG A CA 1
ATOM 709 C C . ARG A 1 86 ? -6.038 -3.495 15.177 1.00 97.69 86 ARG A C 1
ATOM 711 O O . ARG A 1 86 ? -6.873 -3.782 16.024 1.00 97.69 86 ARG A O 1
ATOM 718 N N . LYS A 1 87 ? -4.853 -2.947 15.469 1.00 97.94 87 LYS A N 1
ATOM 719 C CA . LYS A 1 87 ? -4.410 -2.671 16.843 1.00 97.94 87 LYS A CA 1
ATOM 720 C C . LYS A 1 87 ? -5.369 -1.749 17.577 1.00 97.94 87 LYS A C 1
ATOM 722 O O . LYS A 1 87 ? -5.651 -1.953 18.751 1.00 97.94 87 LYS A O 1
ATOM 727 N N . SER A 1 88 ? -5.883 -0.741 16.878 1.00 98.19 88 SER A N 1
ATOM 728 C CA . SER A 1 88 ? -6.826 0.196 17.472 1.00 98.19 88 SER A CA 1
ATOM 729 C C . SER A 1 88 ? -8.142 -0.478 17.847 1.00 98.19 88 SER A C 1
ATOM 731 O O . SER A 1 88 ? -8.647 -0.240 18.939 1.00 98.19 88 SER A O 1
ATOM 733 N N . LEU A 1 89 ? -8.678 -1.343 16.978 1.00 97.69 89 LEU A N 1
ATOM 734 C CA . LEU A 1 89 ? -9.883 -2.132 17.251 1.00 97.69 89 LEU A CA 1
ATOM 735 C C . LEU A 1 89 ? -9.673 -3.129 18.404 1.00 97.69 89 LEU A C 1
ATOM 737 O O . LEU A 1 89 ? -10.549 -3.246 19.261 1.00 97.69 89 LEU A O 1
ATOM 741 N N . GLU A 1 90 ? -8.519 -3.804 18.449 1.00 97.69 90 GLU A N 1
ATOM 742 C CA . GLU A 1 90 ? -8.137 -4.738 19.523 1.00 97.69 90 GLU A CA 1
ATOM 743 C C . GLU A 1 90 ? -8.098 -4.036 20.893 1.00 97.69 90 GLU A C 1
ATOM 745 O O . GLU A 1 90 ? -8.720 -4.501 21.849 1.00 97.69 90 GLU A O 1
ATOM 750 N N . ASP A 1 91 ? -7.443 -2.873 20.964 1.00 97.44 91 ASP A N 1
ATOM 751 C CA . ASP A 1 91 ? -7.230 -2.129 22.213 1.00 97.44 91 ASP A CA 1
ATOM 752 C C . ASP A 1 91 ? -8.308 -1.064 22.499 1.00 97.44 91 ASP A C 1
ATOM 754 O O . ASP A 1 91 ? -8.247 -0.363 23.515 1.00 97.44 91 ASP A O 1
ATOM 758 N N . ARG A 1 92 ? -9.294 -0.923 21.603 1.00 96.69 92 ARG A N 1
ATOM 759 C CA . ARG A 1 92 ? -10.409 0.044 21.661 1.00 96.69 92 ARG A CA 1
ATOM 760 C C . ARG A 1 92 ? -9.983 1.504 21.857 1.00 96.69 92 ARG A C 1
ATOM 762 O O . ARG A 1 92 ? -10.674 2.284 22.513 1.00 96.69 92 ARG A O 1
ATOM 769 N N . LYS A 1 93 ? -8.841 1.888 21.294 1.00 97.00 93 LYS A N 1
ATOM 770 C CA . LYS A 1 93 ? -8.314 3.262 21.308 1.00 97.00 93 LYS A CA 1
ATOM 771 C C . LYS A 1 93 ? -7.422 3.482 20.096 1.00 97.00 93 LYS A C 1
ATOM 773 O O . LYS A 1 93 ? -6.967 2.526 19.487 1.00 97.00 93 LYS A O 1
ATOM 778 N N . ILE A 1 94 ? -7.138 4.732 19.750 1.00 97.12 94 ILE A N 1
ATOM 779 C CA . ILE A 1 94 ? -6.300 5.043 18.586 1.00 97.12 94 ILE A CA 1
ATOM 780 C C . ILE A 1 94 ? -4.850 4.626 18.866 1.00 97.12 94 ILE A C 1
ATOM 782 O O . ILE A 1 94 ? -4.187 5.201 19.732 1.00 97.12 94 ILE A O 1
ATOM 786 N N . ILE A 1 95 ? -4.361 3.630 18.126 1.00 97.44 95 ILE A N 1
ATOM 787 C CA . ILE A 1 95 ? -2.996 3.103 18.206 1.00 97.44 95 ILE A CA 1
ATOM 788 C C . ILE A 1 95 ? -2.439 2.919 16.800 1.00 97.44 95 ILE A C 1
ATOM 790 O O . ILE A 1 95 ? -3.003 2.210 15.969 1.00 97.44 95 ILE A O 1
ATOM 794 N N . PHE A 1 96 ? -1.269 3.501 16.558 1.00 96.69 96 PHE A N 1
ATOM 795 C CA . PHE A 1 96 ? -0.527 3.281 15.324 1.00 96.69 96 PHE A CA 1
ATOM 796 C C . PHE A 1 96 ? 0.420 2.089 15.468 1.00 96.69 96 PHE A C 1
ATOM 798 O O . PHE A 1 96 ? 1.119 1.936 16.472 1.00 96.69 96 PHE A O 1
ATOM 805 N N . ASP A 1 97 ? 0.456 1.227 14.454 1.00 97.25 97 ASP A N 1
ATOM 806 C CA . ASP A 1 97 ? 1.469 0.184 14.374 1.00 97.25 97 ASP A CA 1
ATOM 807 C C . ASP A 1 97 ? 2.855 0.819 14.137 1.00 97.25 97 ASP A C 1
ATOM 809 O O . ASP A 1 97 ? 2.966 1.711 13.296 1.00 97.25 97 ASP A O 1
ATOM 813 N N . PRO A 1 98 ? 3.942 0.357 14.790 1.00 96.25 98 PRO A N 1
ATOM 814 C CA . PRO A 1 98 ? 5.281 0.920 14.583 1.00 96.25 98 PRO A CA 1
ATOM 815 C C . PRO A 1 98 ? 5.781 0.874 13.131 1.00 96.25 98 PRO A C 1
ATOM 817 O O . PRO A 1 98 ? 6.689 1.618 12.756 1.00 96.25 98 PRO A O 1
ATOM 820 N N . SER A 1 99 ? 5.233 -0.012 12.292 1.00 96.06 99 SER A N 1
ATOM 821 C CA . SER A 1 99 ? 5.527 -0.014 10.856 1.00 96.06 99 SER A CA 1
ATOM 822 C C . SER A 1 99 ? 4.985 1.221 10.131 1.00 96.06 99 SER A C 1
ATOM 824 O O . SER A 1 99 ? 5.536 1.579 9.091 1.00 96.06 99 SER A O 1
ATOM 826 N N . TYR A 1 100 ? 3.978 1.906 10.684 1.00 94.88 100 TYR A N 1
ATOM 827 C CA . TYR A 1 100 ? 3.405 3.115 10.098 1.00 94.88 100 TYR A CA 1
ATOM 828 C C . TYR A 1 100 ? 4.370 4.293 10.189 1.00 94.88 100 TYR A C 1
ATOM 830 O O . TYR A 1 100 ? 4.654 4.921 9.171 1.00 94.88 100 TYR A O 1
ATOM 838 N N . ASP A 1 101 ? 4.989 4.511 11.351 1.00 92.88 101 ASP A N 1
ATOM 839 C CA . ASP A 1 101 ? 6.020 5.545 11.503 1.00 92.88 101 ASP A CA 1
ATOM 840 C C . ASP A 1 101 ? 7.227 5.272 10.592 1.00 92.88 101 ASP A C 1
ATOM 842 O O . ASP A 1 101 ? 7.718 6.172 9.907 1.00 92.88 101 ASP A O 1
ATOM 846 N N . LYS A 1 102 ? 7.658 4.005 10.493 1.00 94.38 102 LYS A N 1
ATOM 847 C CA . LYS A 1 102 ? 8.723 3.597 9.557 1.00 94.38 102 LYS A CA 1
ATOM 848 C C . LYS A 1 102 ? 8.354 3.899 8.104 1.00 94.38 102 LYS A C 1
ATOM 850 O O . LYS A 1 102 ? 9.202 4.364 7.342 1.00 94.38 102 LYS A O 1
ATOM 855 N N . TYR A 1 103 ? 7.110 3.632 7.709 1.00 93.31 103 TYR A N 1
ATOM 856 C CA . TYR A 1 103 ? 6.611 3.972 6.380 1.00 93.31 103 TYR A CA 1
ATOM 857 C C . TYR A 1 103 ? 6.620 5.490 6.150 1.00 93.31 103 TYR A C 1
ATOM 859 O O . TYR A 1 103 ? 7.146 5.931 5.128 1.00 93.31 103 TYR A O 1
ATOM 867 N N . LEU A 1 104 ? 6.122 6.291 7.100 1.00 92.25 104 LEU A N 1
ATOM 868 C CA . LEU A 1 104 ? 6.102 7.752 6.987 1.00 92.25 104 LEU A CA 1
ATOM 869 C C . LEU A 1 104 ? 7.514 8.332 6.831 1.00 92.25 104 LEU A C 1
ATOM 871 O O . LEU A 1 104 ? 7.715 9.209 5.991 1.00 92.25 104 LEU A O 1
ATOM 875 N N . MET A 1 105 ? 8.507 7.802 7.555 1.00 92.94 105 MET A N 1
ATOM 876 C CA . MET A 1 105 ? 9.913 8.200 7.398 1.00 92.94 105 MET A CA 1
ATOM 877 C C . MET A 1 105 ? 10.436 7.920 5.983 1.00 92.94 105 MET A C 1
ATOM 879 O O . MET A 1 105 ? 10.890 8.841 5.301 1.00 92.94 105 MET A O 1
ATOM 883 N N . LYS A 1 106 ? 10.297 6.677 5.496 1.00 90.94 106 LYS A N 1
ATOM 884 C CA . LYS A 1 106 ? 10.702 6.304 4.126 1.00 90.94 106 LYS A CA 1
ATOM 885 C C . LYS A 1 106 ? 9.971 7.140 3.072 1.00 90.94 106 LYS A C 1
ATOM 887 O O . LYS A 1 106 ? 10.542 7.531 2.051 1.00 90.94 106 LYS A O 1
ATOM 892 N N . ARG A 1 107 ? 8.687 7.427 3.303 1.00 88.31 107 ARG A N 1
ATOM 893 C CA . ARG A 1 107 ? 7.870 8.249 2.410 1.00 88.31 107 ARG A CA 1
ATOM 894 C C . ARG A 1 107 ? 8.344 9.698 2.399 1.00 88.31 107 ARG A C 1
ATOM 896 O O . ARG A 1 107 ? 8.440 10.273 1.318 1.00 88.31 107 ARG A O 1
ATOM 903 N N . ALA A 1 108 ? 8.690 10.267 3.552 1.00 91.00 108 ALA A N 1
ATOM 904 C CA . ALA A 1 108 ? 9.258 11.608 3.651 1.00 91.00 108 ALA A CA 1
ATOM 905 C C . ALA A 1 108 ? 10.584 11.718 2.887 1.00 91.00 108 ALA A C 1
ATOM 907 O O . ALA A 1 108 ? 10.769 12.663 2.122 1.00 91.00 108 ALA A O 1
ATOM 908 N N . GLU A 1 109 ? 11.479 10.739 3.037 1.00 89.81 109 GLU A N 1
ATOM 909 C CA . GLU A 1 109 ? 12.738 10.664 2.281 1.00 89.81 109 GLU A CA 1
ATOM 910 C C . GLU A 1 109 ? 12.487 10.596 0.768 1.00 89.81 109 GLU A C 1
ATOM 912 O O . GLU A 1 109 ? 13.087 11.353 0.002 1.00 89.81 109 GLU A O 1
ATOM 917 N N . SER A 1 110 ? 11.541 9.752 0.341 1.00 83.75 110 SER A N 1
ATOM 918 C CA . SER A 1 110 ? 11.137 9.631 -1.065 1.00 83.75 110 SER A CA 1
ATOM 919 C C . SER A 1 110 ? 10.537 10.926 -1.626 1.00 83.75 110 SER A C 1
ATOM 921 O O . SER A 1 110 ? 10.817 11.297 -2.763 1.00 83.75 110 SER A O 1
ATOM 923 N N . LEU A 1 111 ? 9.713 11.642 -0.857 1.00 83.69 111 LEU A N 1
ATOM 924 C CA . LEU A 1 111 ? 9.147 12.923 -1.291 1.00 83.69 111 LEU A CA 1
ATOM 925 C C . LEU A 1 111 ? 10.236 13.995 -1.410 1.00 83.69 111 LEU A C 1
ATOM 927 O O . LEU A 1 111 ? 10.302 14.681 -2.433 1.00 83.69 111 LEU A O 1
ATOM 931 N N . LYS A 1 112 ? 11.133 14.083 -0.418 1.00 86.19 112 LYS A N 1
ATOM 932 C CA . LYS A 1 112 ? 12.261 15.026 -0.409 1.00 86.19 112 LYS A CA 1
ATOM 933 C C . LYS A 1 112 ? 13.186 14.823 -1.603 1.00 86.19 112 LYS A C 1
ATOM 935 O O . LYS A 1 112 ? 13.483 15.790 -2.300 1.00 86.19 112 LYS A O 1
ATOM 940 N N . SER A 1 113 ? 13.579 13.581 -1.897 1.00 82.00 113 SER A N 1
ATOM 941 C CA . SER A 1 113 ? 14.458 13.279 -3.040 1.00 82.00 113 SER A CA 1
ATOM 942 C C . SER A 1 113 ? 13.838 13.642 -4.394 1.00 82.00 113 SER A C 1
ATOM 944 O O . SER A 1 113 ? 14.547 13.842 -5.376 1.00 82.00 113 SER A O 1
ATOM 946 N N . ARG A 1 114 ? 12.509 13.780 -4.446 1.00 76.38 114 ARG A N 1
ATOM 947 C CA . ARG A 1 114 ? 11.749 14.148 -5.646 1.00 76.38 114 ARG A CA 1
ATOM 948 C C . ARG A 1 114 ? 11.378 15.632 -5.708 1.00 76.38 114 ARG A C 1
ATOM 950 O O . ARG A 1 114 ? 10.727 16.032 -6.677 1.00 76.38 114 ARG A O 1
ATOM 957 N N . GLY A 1 115 ? 11.754 16.425 -4.702 1.00 80.62 115 GLY A N 1
ATOM 958 C CA . GLY A 1 115 ? 11.344 17.826 -4.567 1.00 80.62 115 GLY A CA 1
ATOM 959 C C . GLY A 1 115 ? 9.835 17.997 -4.366 1.00 80.62 115 GLY A C 1
ATOM 960 O O . GLY A 1 115 ? 9.265 18.992 -4.806 1.00 80.62 115 GLY A O 1
ATOM 961 N N . LEU A 1 116 ? 9.167 17.000 -3.775 1.00 79.81 116 LEU A N 1
ATOM 962 C CA . LEU A 1 116 ? 7.732 17.023 -3.494 1.00 79.81 116 LEU A CA 1
ATOM 963 C C . LEU A 1 116 ? 7.466 17.469 -2.048 1.00 79.81 116 LEU A C 1
ATOM 965 O O . LEU A 1 116 ? 8.273 17.183 -1.160 1.00 79.81 116 LEU A O 1
ATOM 969 N N . PRO A 1 117 ? 6.330 18.139 -1.788 1.00 83.38 117 PRO A N 1
ATOM 970 C CA . PRO A 1 117 ? 6.038 18.679 -0.471 1.00 83.38 117 PRO A CA 1
ATOM 971 C C . PRO A 1 117 ? 5.643 17.558 0.508 1.00 83.38 117 PRO A C 1
ATOM 973 O O . PRO A 1 117 ? 4.929 16.614 0.152 1.00 83.38 117 PRO A O 1
ATOM 976 N N . VAL A 1 118 ? 6.178 17.648 1.730 1.00 87.44 118 VAL A N 1
ATOM 977 C CA . VAL A 1 118 ? 6.084 16.614 2.780 1.00 87.44 118 VAL A CA 1
ATOM 978 C C . VAL A 1 118 ? 4.872 16.832 3.699 1.00 87.44 118 VAL A C 1
ATOM 980 O O . VAL A 1 118 ? 4.427 15.893 4.347 1.00 87.44 118 VAL A O 1
ATOM 983 N N . ASP A 1 119 ? 4.276 18.026 3.682 1.00 85.38 119 ASP A N 1
ATOM 984 C CA . ASP A 1 119 ? 3.032 18.397 4.388 1.00 85.38 119 ASP A CA 1
ATOM 985 C C . ASP A 1 119 ? 1.849 17.456 4.084 1.00 85.38 119 ASP A C 1
ATOM 987 O O . ASP A 1 119 ? 0.917 17.295 4.869 1.00 85.38 119 ASP A O 1
ATOM 991 N N . ARG A 1 120 ? 1.893 16.767 2.940 1.00 79.44 120 ARG A N 1
ATOM 992 C CA . ARG A 1 120 ? 0.920 15.733 2.567 1.00 79.44 120 ARG A CA 1
ATOM 993 C C . ARG A 1 120 ? 0.896 14.539 3.526 1.00 79.44 120 ARG A C 1
ATOM 995 O O . ARG A 1 120 ? -0.109 13.832 3.535 1.00 79.44 120 ARG A O 1
ATOM 1002 N N . LEU A 1 121 ? 1.963 14.304 4.295 1.00 87.00 121 LEU A N 1
ATOM 1003 C CA . LEU A 1 121 ? 2.029 13.212 5.270 1.00 87.00 121 LEU A CA 1
ATOM 1004 C C . LEU A 1 121 ? 1.156 13.474 6.497 1.00 87.00 121 LEU A C 1
ATOM 1006 O O . LEU A 1 121 ? 0.554 12.534 7.011 1.00 87.00 121 LEU A O 1
ATOM 1010 N N . ASP A 1 122 ? 1.017 14.734 6.912 1.00 88.00 122 ASP A N 1
ATOM 1011 C CA . ASP A 1 122 ? 0.140 15.099 8.029 1.00 88.00 122 ASP A CA 1
ATOM 1012 C C . ASP A 1 122 ? -1.316 14.792 7.671 1.00 88.00 122 ASP A C 1
ATOM 1014 O O . ASP A 1 122 ? -2.004 14.089 8.406 1.00 88.00 122 ASP A O 1
ATOM 1018 N N . LYS A 1 123 ? -1.735 15.156 6.452 1.00 85.62 123 LYS A N 1
ATOM 1019 C CA . LYS A 1 123 ? -3.059 14.800 5.911 1.00 85.62 123 LYS A CA 1
ATOM 1020 C C . LYS A 1 123 ? -3.277 13.292 5.794 1.00 85.62 123 LYS A C 1
ATOM 1022 O O . LYS A 1 123 ? -4.405 12.823 5.897 1.00 85.62 123 LYS A O 1
ATOM 1027 N N . GLU A 1 124 ? -2.229 12.518 5.514 1.00 87.12 124 GLU A N 1
ATOM 1028 C CA . GLU A 1 124 ? -2.322 11.054 5.471 1.00 87.12 124 GLU A CA 1
ATOM 1029 C C . GLU A 1 124 ? -2.543 10.473 6.874 1.00 87.12 124 GLU A C 1
ATOM 1031 O O . GLU A 1 124 ? -3.383 9.591 7.053 1.00 87.12 124 GLU A O 1
ATOM 1036 N N . LYS A 1 125 ? -1.856 11.020 7.883 1.00 89.88 125 LYS A N 1
ATOM 1037 C CA . LYS A 1 125 ? -2.037 10.651 9.290 1.00 89.88 125 LYS A CA 1
ATOM 1038 C C . LYS A 1 125 ? -3.402 11.068 9.842 1.00 89.88 125 LYS A C 1
ATOM 1040 O O . LYS A 1 125 ? -4.023 10.264 10.534 1.00 89.88 125 LYS A O 1
ATOM 1045 N N . GLU A 1 126 ? -3.883 12.264 9.514 1.00 91.44 126 GLU A N 1
ATOM 1046 C CA . GLU A 1 126 ? -5.235 12.729 9.862 1.00 91.44 126 GLU A CA 1
ATOM 1047 C C . GLU A 1 126 ? -6.295 11.783 9.293 1.00 91.44 126 GLU A C 1
ATOM 1049 O O . GLU A 1 126 ? -7.072 11.213 10.049 1.00 91.44 126 GLU A O 1
ATOM 1054 N N . ARG A 1 127 ? -6.232 11.476 7.990 1.00 90.06 127 ARG A N 1
ATOM 1055 C CA . ARG A 1 127 ? -7.172 10.536 7.353 1.00 90.06 127 ARG A CA 1
ATOM 1056 C C . ARG A 1 127 ? -7.172 9.153 7.995 1.00 90.06 127 ARG A C 1
ATOM 1058 O O . ARG A 1 127 ? -8.229 8.544 8.114 1.00 90.06 127 ARG A O 1
ATOM 1065 N N . LEU A 1 128 ? -6.002 8.633 8.375 1.00 91.94 128 LEU A N 1
ATOM 1066 C CA . LEU A 1 128 ? -5.934 7.358 9.092 1.00 91.94 128 LEU A CA 1
ATOM 1067 C C . LEU A 1 128 ? -6.565 7.469 10.486 1.00 91.94 128 LEU A C 1
ATOM 1069 O O . LEU A 1 128 ? -7.225 6.535 10.929 1.00 91.94 128 LEU A O 1
ATOM 1073 N N . THR A 1 129 ? -6.366 8.594 11.169 1.00 94.81 129 THR A N 1
ATOM 1074 C CA . THR A 1 129 ? -6.966 8.857 12.483 1.00 94.81 129 THR A CA 1
ATOM 1075 C C . THR A 1 129 ? -8.490 8.862 12.386 1.00 94.81 129 THR A C 1
ATOM 1077 O O . THR A 1 129 ? -9.131 8.135 13.141 1.00 94.81 129 THR A O 1
ATOM 1080 N N . ASP A 1 130 ? -9.050 9.580 11.409 1.00 91.69 130 ASP A N 1
ATOM 1081 C CA . ASP A 1 130 ? -10.494 9.626 11.147 1.00 91.69 130 ASP A CA 1
ATOM 1082 C C . ASP A 1 130 ? -11.039 8.225 10.827 1.00 91.69 130 ASP A C 1
ATOM 1084 O O . ASP A 1 130 ? -12.038 7.781 11.390 1.00 91.69 130 ASP A O 1
ATOM 1088 N N . LEU A 1 131 ? -10.328 7.477 9.977 1.00 90.88 131 LEU A N 1
ATOM 1089 C CA . LEU A 1 131 ? -10.680 6.104 9.614 1.00 90.88 131 LEU A CA 1
ATOM 1090 C C . LEU A 1 131 ? -10.730 5.180 10.840 1.00 90.88 131 LEU A C 1
ATOM 1092 O O . LEU A 1 131 ? -11.664 4.388 10.983 1.00 90.88 131 LEU A O 1
ATOM 1096 N N . ILE A 1 132 ? -9.746 5.285 11.738 1.00 95.25 132 ILE A N 1
ATOM 1097 C CA . ILE A 1 132 ? -9.709 4.531 12.997 1.00 95.25 132 ILE A CA 1
ATOM 1098 C C . ILE A 1 132 ? -10.867 4.948 13.910 1.00 95.25 132 ILE A C 1
ATOM 1100 O O . ILE A 1 132 ? -11.513 4.077 14.489 1.00 95.25 132 ILE A O 1
ATOM 1104 N N . GLN A 1 133 ? -11.148 6.248 14.034 1.00 96.44 133 GLN A N 1
ATOM 1105 C CA . GLN A 1 133 ? -12.248 6.758 14.857 1.00 96.44 133 GLN A CA 1
ATOM 1106 C C . GLN A 1 133 ? -13.600 6.220 14.387 1.00 96.44 133 GLN A C 1
ATOM 1108 O O . GLN A 1 133 ? -14.329 5.646 15.196 1.00 96.44 133 GLN A O 1
ATOM 1113 N N . SER A 1 134 ? -13.895 6.307 13.088 1.00 93.12 134 SER A N 1
ATOM 1114 C CA . SER A 1 134 ? -15.124 5.740 12.525 1.00 93.12 134 SER A CA 1
ATOM 1115 C C . SER A 1 134 ? -15.188 4.221 12.711 1.00 93.12 134 SER A C 1
ATOM 1117 O O . SER A 1 134 ? -16.237 3.693 13.068 1.00 93.12 134 SER A O 1
ATOM 1119 N N . SER A 1 135 ? -14.062 3.511 12.564 1.00 93.19 135 SER A N 1
ATOM 1120 C CA . SER A 1 135 ? -14.003 2.059 12.809 1.00 93.19 135 SER A CA 1
ATOM 1121 C C . SER A 1 135 ? -14.328 1.712 14.270 1.00 93.19 135 SER A C 1
ATOM 1123 O O . SER A 1 135 ? -15.127 0.817 14.535 1.00 93.19 135 SER A O 1
ATOM 1125 N N . LEU A 1 136 ? -13.763 2.452 15.231 1.00 96.31 136 LEU A N 1
ATOM 1126 C CA . LEU A 1 136 ? -14.034 2.285 16.666 1.00 96.31 136 LEU A CA 1
ATOM 1127 C C . LEU A 1 136 ? -15.489 2.600 17.028 1.00 96.31 136 LEU A C 1
ATOM 1129 O O . LEU A 1 136 ? -16.075 1.917 17.868 1.00 96.31 136 LEU A O 1
ATOM 1133 N N . ALA A 1 137 ? -16.072 3.611 16.386 1.00 95.69 137 ALA A N 1
ATOM 1134 C CA . ALA A 1 137 ? -17.467 4.001 16.560 1.00 95.69 137 ALA A CA 1
ATOM 1135 C C . ALA A 1 137 ? -18.454 3.085 15.808 1.00 95.69 137 ALA A C 1
ATOM 1137 O O . ALA A 1 137 ? -19.663 3.251 15.946 1.00 95.69 137 ALA A O 1
ATOM 1138 N N . SER A 1 138 ? -17.959 2.106 15.036 1.00 93.50 138 SER A N 1
ATOM 1139 C CA . SER A 1 138 ? -18.770 1.286 14.120 1.00 93.50 138 SER A CA 1
ATOM 1140 C C . SER A 1 138 ? -19.589 2.127 13.131 1.00 93.50 138 SER A C 1
ATOM 1142 O O . SER A 1 138 ? -20.680 1.738 12.709 1.00 93.50 138 SER A O 1
ATOM 1144 N N . GLU A 1 139 ? -19.061 3.290 12.757 1.00 93.25 139 GLU A N 1
ATOM 1145 C CA . GLU A 1 139 ? -19.684 4.186 11.797 1.00 93.25 139 GLU A CA 1
ATOM 1146 C C . GLU A 1 139 ? -19.428 3.694 10.366 1.00 93.25 139 GLU A C 1
ATOM 1148 O O . GLU A 1 139 ? -18.308 3.291 10.028 1.00 93.25 139 GLU A O 1
ATOM 1153 N N . PRO A 1 140 ? -20.453 3.710 9.498 1.00 88.88 140 PRO A N 1
ATOM 1154 C CA . PRO A 1 140 ? -20.289 3.310 8.113 1.00 88.88 140 PRO A CA 1
ATOM 1155 C C . PRO A 1 140 ? -19.462 4.343 7.347 1.00 88.88 140 PRO A C 1
ATOM 1157 O O . PRO A 1 140 ? -19.722 5.544 7.393 1.00 88.88 140 PRO A O 1
ATOM 1160 N N . ILE A 1 141 ? -18.509 3.848 6.565 1.00 83.94 141 ILE A N 1
ATOM 1161 C CA . ILE A 1 141 ? -17.662 4.650 5.687 1.00 83.94 141 ILE A CA 1
ATOM 1162 C C . ILE A 1 141 ? -18.080 4.390 4.247 1.00 83.94 141 ILE A C 1
ATOM 1164 O O . ILE A 1 141 ? -18.221 3.242 3.824 1.00 83.94 141 ILE A O 1
ATOM 1168 N N . GLU A 1 142 ? -18.289 5.457 3.482 1.00 80.25 142 GLU A N 1
ATOM 1169 C CA . GLU A 1 142 ? -18.718 5.358 2.089 1.00 80.25 142 GLU A CA 1
ATOM 1170 C C . GLU A 1 142 ? -17.590 4.853 1.181 1.00 80.25 142 GLU A C 1
ATOM 1172 O O . GLU A 1 142 ? -16.599 5.540 0.921 1.00 80.25 142 GLU A O 1
ATOM 1177 N N . ILE A 1 143 ? -17.763 3.641 0.649 1.00 72.25 143 ILE A N 1
ATOM 1178 C CA . ILE A 1 143 ? -16.845 3.007 -0.297 1.00 72.25 143 ILE A CA 1
ATOM 1179 C C . ILE A 1 143 ? -17.625 2.638 -1.559 1.00 72.25 143 ILE A C 1
ATOM 1181 O O . ILE A 1 143 ? -18.387 1.674 -1.593 1.00 72.25 143 ILE A O 1
ATOM 1185 N N . SER A 1 144 ? -17.380 3.374 -2.648 1.00 70.75 144 SER A N 1
ATOM 1186 C CA . SER A 1 144 ? -18.053 3.166 -3.945 1.00 70.75 144 SER A CA 1
ATOM 1187 C C . SER A 1 144 ? -19.590 3.250 -3.867 1.00 70.75 144 SER A C 1
ATOM 1189 O O . SER A 1 144 ? -20.280 2.455 -4.507 1.00 70.75 144 SER A O 1
ATOM 1191 N N . GLY A 1 145 ? -20.116 4.201 -3.086 1.00 74.19 145 GLY A N 1
ATOM 1192 C CA . GLY A 1 145 ? -21.559 4.412 -2.906 1.00 74.19 145 GLY A CA 1
ATOM 1193 C C . GLY A 1 145 ? -22.234 3.361 -2.022 1.00 74.19 145 GLY A C 1
ATOM 1194 O O . GLY A 1 145 ? -23.426 3.098 -2.178 1.00 74.19 145 GLY A O 1
ATOM 1195 N N . LYS A 1 146 ? -21.456 2.687 -1.171 1.00 76.62 146 LYS A N 1
ATOM 1196 C CA . LYS A 1 146 ? -21.944 1.749 -0.163 1.00 76.62 146 LYS A CA 1
ATOM 1197 C C . LYS A 1 146 ? -21.293 2.080 1.173 1.00 76.62 146 LYS A C 1
ATOM 1199 O O . LYS A 1 146 ? -20.065 2.082 1.258 1.00 76.62 146 LYS A O 1
ATOM 1204 N N . GLY A 1 147 ? -22.101 2.242 2.214 1.00 83.75 147 GLY A N 1
ATOM 1205 C CA . GLY A 1 147 ? -21.621 2.272 3.591 1.00 83.75 147 GLY A CA 1
ATOM 1206 C C . GLY A 1 147 ? -21.018 0.924 3.995 1.00 83.75 147 GLY A C 1
ATOM 1207 O O . GLY A 1 147 ? -21.667 -0.119 3.882 1.00 83.75 147 GLY A O 1
ATOM 1208 N N . VAL A 1 148 ? -19.768 0.943 4.451 1.00 84.69 148 VAL A N 1
ATOM 1209 C CA . VAL A 1 148 ? -19.041 -0.220 4.968 1.00 84.69 148 VAL A CA 1
ATOM 1210 C C . VAL A 1 148 ? -18.588 0.085 6.387 1.00 84.69 148 VAL A C 1
ATOM 1212 O O . VAL A 1 148 ? -17.888 1.067 6.614 1.00 84.69 148 VAL A O 1
ATOM 1215 N N . VAL A 1 149 ? -18.964 -0.768 7.335 1.00 90.62 149 VAL A N 1
ATOM 1216 C CA . VAL A 1 149 ? -18.410 -0.735 8.693 1.00 90.62 149 VAL A CA 1
ATOM 1217 C C . VAL A 1 149 ? -17.120 -1.545 8.692 1.00 90.62 149 VAL A C 1
ATOM 1219 O O . VAL A 1 149 ? -17.096 -2.679 8.210 1.00 90.62 149 VAL A O 1
ATOM 1222 N N . ILE A 1 150 ? -16.038 -0.952 9.191 1.00 90.56 150 ILE A N 1
ATOM 1223 C CA . ILE A 1 150 ? -14.744 -1.626 9.286 1.00 90.56 150 ILE A CA 1
ATOM 1224 C C . ILE A 1 150 ? -14.676 -2.368 10.617 1.00 90.56 150 ILE A C 1
ATOM 1226 O O . ILE A 1 150 ? -14.540 -1.759 11.674 1.00 90.56 150 ILE A O 1
ATOM 1230 N N . ASP A 1 151 ? -14.743 -3.693 10.543 1.00 92.69 151 ASP A N 1
ATOM 1231 C CA . ASP A 1 151 ? -14.543 -4.606 11.664 1.00 92.69 151 ASP A CA 1
ATOM 1232 C C . ASP A 1 151 ? -13.270 -5.456 11.475 1.00 92.69 151 ASP A C 1
ATOM 1234 O O . ASP A 1 151 ? -12.571 -5.363 10.460 1.00 92.69 151 ASP A O 1
ATOM 1238 N N . MET A 1 152 ? -12.966 -6.317 12.452 1.00 95.44 152 MET A N 1
ATOM 1239 C CA . MET A 1 152 ? -11.802 -7.214 12.396 1.00 95.44 152 MET A CA 1
ATOM 1240 C C . MET A 1 152 ? -11.817 -8.147 11.175 1.00 95.44 152 MET A C 1
ATOM 1242 O O . MET A 1 152 ? -10.766 -8.420 10.601 1.00 95.44 152 MET A O 1
ATOM 1246 N N . SER A 1 153 ? -12.995 -8.592 10.728 1.00 92.19 153 SER A N 1
ATOM 1247 C CA . SER A 1 153 ? -13.122 -9.461 9.552 1.00 92.19 153 SER A CA 1
ATOM 1248 C C . SER A 1 153 ? -12.725 -8.724 8.269 1.00 92.19 153 SER A C 1
ATOM 1250 O O . SER A 1 153 ? -11.991 -9.271 7.442 1.00 92.19 153 SER A O 1
ATOM 1252 N N . ILE A 1 154 ? -13.150 -7.467 8.106 1.00 90.00 154 ILE A N 1
ATOM 1253 C CA . ILE A 1 154 ? -12.728 -6.625 6.979 1.00 90.00 154 ILE A CA 1
ATOM 1254 C C . ILE A 1 154 ? -11.221 -6.367 7.030 1.00 90.00 154 ILE A C 1
ATOM 1256 O O . ILE A 1 154 ? -10.549 -6.485 6.003 1.00 90.00 154 ILE A O 1
ATOM 1260 N N . VAL A 1 155 ? -10.677 -6.067 8.211 1.00 92.38 155 VAL A N 1
ATOM 1261 C CA . VAL A 1 155 ? -9.236 -5.856 8.398 1.00 92.38 155 VAL A CA 1
ATOM 1262 C C . VAL A 1 155 ? -8.433 -7.085 7.962 1.00 92.38 155 VAL A C 1
ATOM 1264 O O . VAL A 1 155 ? -7.499 -6.952 7.166 1.00 92.38 155 VAL A O 1
ATOM 1267 N N . ASP A 1 156 ? -8.817 -8.280 8.410 1.00 91.94 156 ASP A N 1
ATOM 1268 C CA . ASP A 1 156 ? -8.129 -9.525 8.051 1.00 91.94 156 ASP A CA 1
ATOM 1269 C C . ASP A 1 156 ? -8.223 -9.821 6.549 1.00 91.94 156 ASP A C 1
ATOM 1271 O O . ASP A 1 156 ? -7.227 -10.184 5.915 1.00 91.94 156 ASP A O 1
ATOM 1275 N N . GLN A 1 157 ? -9.395 -9.603 5.941 1.00 87.69 157 GLN A N 1
ATOM 1276 C CA . GLN A 1 157 ? -9.573 -9.745 4.492 1.00 87.69 157 GLN A CA 1
ATOM 1277 C C . GLN A 1 157 ? -8.644 -8.811 3.710 1.00 87.69 157 GLN A C 1
ATOM 1279 O O . GLN A 1 157 ? -8.026 -9.235 2.727 1.00 87.69 157 GLN A O 1
ATOM 1284 N N . VAL A 1 158 ? -8.514 -7.554 4.142 1.00 87.25 158 VAL A N 1
ATOM 1285 C CA . VAL A 1 158 ? -7.649 -6.587 3.461 1.00 87.25 158 VAL A CA 1
ATOM 1286 C C . VAL A 1 158 ? -6.175 -6.930 3.653 1.00 87.25 158 VAL A C 1
ATOM 1288 O O . VAL A 1 158 ? -5.433 -6.932 2.671 1.00 87.25 158 VAL A O 1
ATOM 1291 N N . LEU A 1 159 ? -5.741 -7.285 4.865 1.00 89.94 159 LEU A N 1
ATOM 1292 C CA . LEU A 1 159 ? -4.351 -7.678 5.122 1.00 89.94 159 LEU A CA 1
ATOM 1293 C C . LEU A 1 159 ? -3.938 -8.901 4.286 1.00 89.94 159 LEU A C 1
ATOM 1295 O O . LEU A 1 159 ? -2.873 -8.881 3.659 1.00 89.94 159 LEU A O 1
ATOM 1299 N N . ASN A 1 160 ? -4.807 -9.913 4.193 1.00 87.94 160 ASN A N 1
ATOM 1300 C CA . ASN A 1 160 ? -4.592 -11.078 3.329 1.00 87.94 160 ASN A CA 1
ATOM 1301 C C . ASN A 1 160 ? -4.536 -10.680 1.843 1.00 87.94 160 ASN A C 1
ATOM 1303 O O . ASN A 1 160 ? -3.668 -11.140 1.094 1.00 87.94 160 ASN A O 1
ATOM 1307 N N . GLY A 1 161 ? -5.424 -9.777 1.414 1.00 85.94 161 GLY A N 1
ATOM 1308 C CA . GLY A 1 161 ? -5.439 -9.232 0.057 1.00 85.94 161 GLY A CA 1
ATOM 1309 C C . GLY A 1 161 ? -4.166 -8.456 -0.302 1.00 85.94 161 GLY A C 1
ATOM 1310 O O . GLY A 1 161 ? -3.651 -8.605 -1.415 1.00 85.94 161 GLY A O 1
ATOM 1311 N N . ILE A 1 162 ? -3.621 -7.675 0.636 1.00 86.94 162 ILE A N 1
ATOM 1312 C CA . ILE A 1 162 ? -2.357 -6.942 0.471 1.00 86.94 162 ILE A CA 1
ATOM 1313 C C . ILE A 1 162 ? -1.190 -7.920 0.304 1.00 86.94 162 ILE A C 1
ATOM 1315 O O . ILE A 1 162 ? -0.366 -7.734 -0.593 1.00 86.94 162 ILE A O 1
ATOM 1319 N N . GLU A 1 163 ? -1.119 -8.982 1.112 1.00 88.38 163 GLU A N 1
ATOM 1320 C CA . GLU A 1 163 ? -0.050 -9.980 0.992 1.00 88.38 163 GLU A CA 1
ATOM 1321 C C . GLU A 1 163 ? -0.092 -10.703 -0.363 1.00 88.38 163 GLU A C 1
ATOM 1323 O O . GLU A 1 163 ? 0.935 -10.811 -1.046 1.00 88.38 163 GLU A O 1
ATOM 1328 N N . ALA A 1 164 ? -1.278 -11.153 -0.783 1.00 86.81 164 ALA A N 1
ATOM 1329 C CA . ALA A 1 164 ? -1.469 -11.791 -2.084 1.00 86.81 164 ALA A CA 1
ATOM 1330 C C . ALA A 1 164 ? -1.070 -10.851 -3.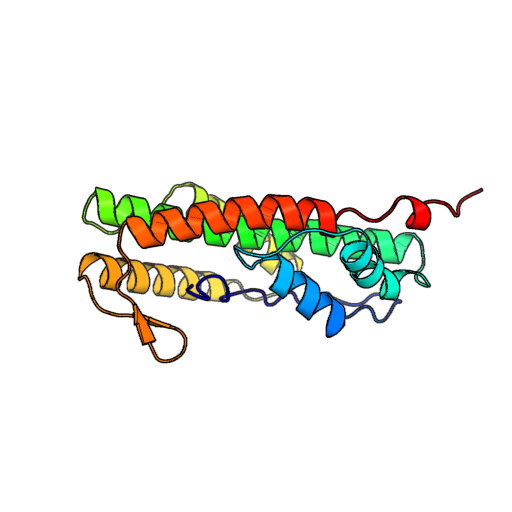236 1.00 86.81 164 ALA A C 1
ATOM 1332 O O . ALA A 1 164 ? -0.346 -11.248 -4.154 1.00 86.81 164 ALA A O 1
ATOM 1333 N N . SER A 1 165 ? -1.467 -9.578 -3.145 1.00 86.44 165 SER A N 1
ATOM 1334 C CA . SER A 1 165 ? -1.117 -8.549 -4.132 1.00 86.44 165 SER A CA 1
ATOM 1335 C C . SER A 1 165 ? 0.383 -8.281 -4.176 1.00 86.44 165 SER A C 1
ATOM 1337 O O . SER A 1 165 ? 0.949 -8.160 -5.261 1.00 86.44 165 SER A O 1
ATOM 1339 N N . GLY A 1 166 ? 1.056 -8.265 -3.023 1.00 88.19 166 GLY A N 1
ATOM 1340 C CA . GLY A 1 166 ? 2.508 -8.112 -2.940 1.00 88.19 166 GLY A CA 1
ATOM 1341 C C . GLY A 1 166 ? 3.268 -9.225 -3.664 1.00 88.19 166 GLY A C 1
ATOM 1342 O O . GLY A 1 166 ? 4.215 -8.939 -4.399 1.00 88.19 166 GLY A O 1
ATOM 1343 N N . LYS A 1 167 ? 2.825 -10.484 -3.529 1.00 89.31 167 LYS A N 1
ATOM 1344 C CA . LYS A 1 167 ? 3.429 -11.628 -4.241 1.00 89.31 167 LYS A CA 1
ATOM 1345 C C . LYS A 1 167 ? 3.302 -11.468 -5.759 1.00 89.31 167 LYS A C 1
ATOM 1347 O O . LYS A 1 167 ? 4.305 -11.571 -6.466 1.00 89.31 167 LYS A O 1
ATOM 1352 N N . ARG A 1 168 ? 2.105 -11.130 -6.252 1.00 89.12 168 ARG A N 1
ATOM 1353 C CA . ARG A 1 168 ? 1.851 -10.910 -7.688 1.00 89.12 168 ARG A CA 1
ATOM 1354 C C . ARG A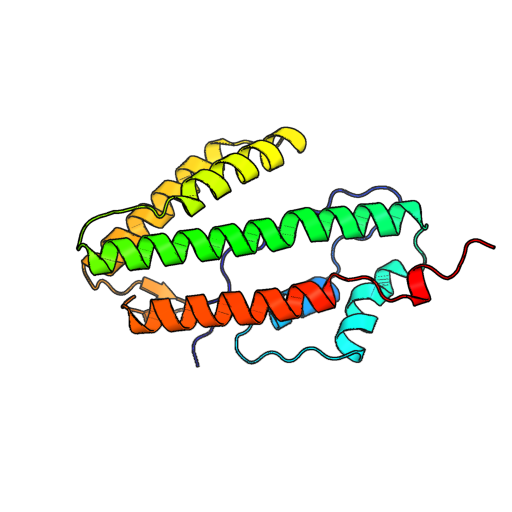 1 168 ? 2.619 -9.719 -8.248 1.00 89.12 168 ARG A C 1
ATOM 1356 O O . ARG A 1 168 ? 3.233 -9.827 -9.306 1.00 89.12 168 ARG A O 1
ATOM 1363 N N . LEU A 1 169 ? 2.635 -8.597 -7.530 1.00 88.00 169 LEU A N 1
ATOM 1364 C CA . LEU A 1 169 ? 3.359 -7.401 -7.957 1.00 88.00 169 LEU A CA 1
ATOM 1365 C C . LEU A 1 169 ? 4.868 -7.636 -7.993 1.00 88.00 169 LEU A C 1
ATOM 1367 O O . LEU A 1 169 ? 5.517 -7.187 -8.929 1.00 88.00 169 LEU A O 1
ATOM 1371 N N . LYS A 1 170 ? 5.433 -8.403 -7.054 1.00 87.38 170 LYS A N 1
ATOM 1372 C CA . LYS A 1 170 ? 6.851 -8.786 -7.116 1.00 87.38 170 LYS A CA 1
ATOM 1373 C C . LYS A 1 170 ? 7.183 -9.553 -8.402 1.00 87.38 170 LYS A C 1
ATOM 1375 O O . LYS A 1 170 ? 8.222 -9.297 -9.010 1.00 87.38 170 LYS A O 1
ATOM 1380 N N . MET A 1 171 ? 6.302 -10.458 -8.832 1.00 89.00 171 MET A N 1
ATOM 1381 C CA . MET A 1 171 ? 6.464 -11.190 -10.093 1.00 89.00 171 MET A CA 1
ATOM 1382 C C . MET A 1 171 ? 6.312 -10.264 -11.306 1.00 89.00 171 MET A C 1
ATOM 1384 O O . MET A 1 171 ? 7.167 -10.274 -12.186 1.00 89.00 171 MET A O 1
ATOM 1388 N N . LEU A 1 172 ? 5.279 -9.413 -11.322 1.00 89.62 172 LEU A N 1
ATOM 1389 C CA . LEU A 1 172 ? 5.025 -8.467 -12.414 1.00 89.62 172 LEU A CA 1
ATOM 1390 C C . LEU A 1 172 ? 6.187 -7.486 -12.615 1.00 89.62 172 LEU A C 1
ATOM 1392 O O . LEU A 1 172 ? 6.622 -7.260 -13.742 1.00 89.62 172 LEU A O 1
ATOM 1396 N N . LEU A 1 173 ? 6.684 -6.910 -11.521 1.00 87.31 173 LEU A N 1
ATOM 1397 C CA . LEU A 1 173 ? 7.721 -5.878 -11.529 1.00 87.31 173 LEU A CA 1
ATOM 1398 C C . LEU A 1 173 ? 9.132 -6.432 -11.740 1.00 87.31 173 LEU A C 1
ATOM 1400 O O . LEU A 1 173 ? 10.072 -5.650 -11.849 1.00 87.31 173 LEU A O 1
ATOM 1404 N N . SER A 1 174 ? 9.296 -7.753 -11.802 1.00 84.06 174 SER A N 1
ATOM 1405 C CA . SER A 1 174 ? 10.563 -8.368 -12.184 1.00 84.06 174 SER A CA 1
ATOM 1406 C C . SER A 1 174 ? 10.661 -8.385 -13.713 1.00 84.06 174 SER A C 1
ATOM 1408 O O . SER A 1 174 ? 9.884 -9.099 -14.342 1.00 84.06 174 SER A O 1
ATOM 1410 N N . PRO A 1 175 ? 11.557 -7.624 -14.352 1.00 78.00 175 PRO A N 1
ATOM 1411 C CA . PRO A 1 175 ? 11.679 -7.611 -15.810 1.00 78.00 175 PRO A CA 1
ATOM 1412 C C . PRO A 1 175 ? 12.002 -8.997 -16.397 1.00 78.00 175 PRO A C 1
ATOM 1414 O O . PRO A 1 175 ? 12.791 -9.748 -15.813 1.00 78.00 175 PRO A O 1
ATOM 1417 N N . PRO A 1 176 ? 11.428 -9.366 -17.560 1.00 80.31 176 PRO A N 1
ATOM 1418 C CA . PRO A 1 176 ? 11.714 -10.646 -18.193 1.00 80.31 176 PRO A CA 1
ATOM 1419 C C . PRO A 1 176 ? 13.171 -10.729 -18.662 1.00 80.31 176 PRO A C 1
ATOM 1421 O O . PRO A 1 176 ? 13.749 -9.752 -19.139 1.00 80.31 176 PRO A O 1
ATOM 1424 N N . LYS A 1 177 ? 13.759 -11.933 -18.589 1.00 74.19 177 LYS A N 1
ATOM 1425 C CA . LYS A 1 177 ? 15.156 -12.198 -18.995 1.00 74.19 177 LYS A CA 1
ATOM 1426 C C . LYS A 1 177 ? 15.464 -11.735 -20.425 1.00 74.19 177 LYS A C 1
ATOM 1428 O O . LYS A 1 177 ? 16.580 -11.312 -20.704 1.00 74.19 177 LYS A O 1
ATOM 1433 N N . SER A 1 178 ? 14.472 -11.767 -21.315 1.00 69.06 178 SER A N 1
ATOM 1434 C CA . SER A 1 178 ? 14.585 -11.299 -22.701 1.00 69.06 178 SER A CA 1
ATOM 1435 C C . SER A 1 178 ? 14.921 -9.808 -22.830 1.00 69.06 178 SER A C 1
ATOM 1437 O O . SER A 1 178 ? 15.499 -9.416 -23.840 1.00 69.06 178 SER A O 1
ATOM 1439 N N . LEU A 1 179 ? 14.630 -8.978 -21.819 1.00 64.06 179 LEU A N 1
ATOM 1440 C CA . LEU A 1 179 ? 15.005 -7.556 -21.808 1.00 64.06 179 LEU A CA 1
ATOM 1441 C C . LEU A 1 179 ? 16.480 -7.308 -21.470 1.00 64.06 179 LEU A C 1
ATOM 1443 O O . LEU A 1 179 ? 16.980 -6.210 -21.718 1.00 64.06 179 LEU A O 1
ATOM 1447 N N . TYR A 1 180 ? 17.167 -8.314 -20.926 1.00 62.38 180 TYR A N 1
ATOM 1448 C CA . TYR A 1 180 ? 18.583 -8.260 -20.556 1.00 62.38 180 TYR A CA 1
ATOM 1449 C C . TYR A 1 180 ? 19.508 -8.859 -21.622 1.00 62.38 180 TYR A C 1
ATOM 1451 O O . TYR A 1 180 ? 20.723 -8.756 -21.512 1.00 62.38 180 TYR A O 1
ATOM 1459 N N . ALA A 1 181 ? 18.951 -9.477 -22.667 1.00 59.19 181 ALA A N 1
ATOM 1460 C CA . ALA A 1 181 ? 19.695 -10.307 -23.614 1.00 59.19 181 ALA A CA 1
ATOM 1461 C C . ALA A 1 181 ? 20.385 -9.542 -24.766 1.00 59.19 181 ALA A C 1
ATOM 1463 O O . ALA A 1 181 ? 20.729 -10.154 -25.773 1.00 59.19 181 ALA A O 1
ATOM 1464 N N . LYS A 1 182 ? 20.596 -8.222 -24.668 1.00 52.09 182 LYS A N 1
ATOM 1465 C CA . LYS A 1 182 ? 21.377 -7.470 -25.670 1.00 52.09 182 LYS A CA 1
ATOM 1466 C C . LYS A 1 182 ? 22.472 -6.648 -25.005 1.00 52.09 182 LYS A C 1
ATOM 1468 O O . LYS A 1 182 ? 22.221 -5.559 -24.498 1.00 52.09 182 LYS A O 1
ATOM 1473 N N . GLY A 1 183 ? 23.666 -7.229 -25.034 1.00 50.06 183 GLY A N 1
ATOM 1474 C CA . GLY A 1 183 ? 24.922 -6.700 -24.517 1.00 50.06 183 GLY A CA 1
ATOM 1475 C C . GLY A 1 183 ? 26.055 -7.712 -24.710 1.00 50.06 183 GLY A C 1
ATOM 1476 O O . GLY A 1 183 ? 26.766 -8.007 -23.758 1.00 50.06 183 GLY A O 1
ATOM 1477 N N . THR A 1 184 ? 26.159 -8.287 -25.912 1.00 39.72 184 THR A N 1
ATOM 1478 C CA . THR A 1 184 ? 27.361 -8.943 -26.455 1.00 39.72 184 THR A CA 1
ATOM 1479 C C . THR A 1 184 ? 27.461 -8.573 -27.918 1.00 39.72 184 THR A C 1
ATOM 1481 O O . THR A 1 184 ? 26.423 -8.759 -28.600 1.00 39.72 184 THR A O 1
#

Secondary structure (DSSP, 8-state):
---TT-S-----PPPSSS-----HHHHHHHHHHTSTT----HHHHHHHHGGGTTS-HHHHHHHHHHHHHHHHHHHHHHHHHHHHHHHHHHHTS----HHHHHHHHHHHHHHHHTT--STHHHHHHHHHHHHHHHHHTT--EESSSSEE---HHHHHHHHHHHHHHHHHHHHHTS--GGGS----

Foldseek 3Di:
DDPPQDDDDPQDDDDDPQPPPPDPLLVVLLSQLLFLPHDADPVSLCSNCVSVLPPDPVRLVSRLVSLVLRVVLVLLQQLQLLVQLLVCQVVLHRGGDPSNVVSLVSVQVVCVVVVHDSVVSVVVVVVSSVVSVCLSVQHFDDDPNDTDRDDPVNSVSSNSSSVSSVVNSVVSSPHDPVSVPPDD

Radius of gyration: 18.25 Å; chains: 1; bounding box: 49×34×50 Å

pLDDT: mean 80.47, std 16.99, range [32.97, 98.19]

Organism: NCBI:txid644221